Protein AF-A0A7X9FDL5-F1 (afdb_monomer_lite)

Secondary structure (DSSP, 8-state):
-EEEEETT-THHHHHHHHHHHTT--EEEEESSEEEEEE-S---HHHHHHHHHHHTS---------TTS--SS----TT----EE--SB---HHHHHHHHHHHHHTT--EEE-BSS---SSTTS----THHHHHHHHHHHHHHT-EEEEE--SGGGHHHHTTT-SEEEPPGGGTT-HHHHHHHTTSS--

Structure (mmCIF, N/CA/C/O backbone):
data_AF-A0A7X9FDL5-F1
#
_entry.id   AF-A0A7X9FDL5-F1
#
loop_
_atom_site.group_PDB
_atom_site.id
_atom_site.type_symbol
_atom_site.label_atom_id
_atom_site.label_alt_id
_atom_site.label_comp_id
_atom_site.label_asym_id
_atom_site.label_entity_id
_atom_site.label_seq_id
_atom_site.pdbx_PDB_ins_code
_atom_site.Cartn_x
_atom_site.Cartn_y
_atom_site.Cartn_z
_atom_site.occupancy
_atom_site.B_iso_or_equiv
_atom_site.auth_seq_id
_atom_site.auth_comp_id
_atom_site.auth_asym_id
_atom_site.auth_atom_id
_atom_site.pdbx_PDB_model_num
ATOM 1 N N . MET A 1 1 ? 8.437 -7.254 -22.932 1.00 74.12 1 MET A N 1
ATOM 2 C CA . MET A 1 1 ? 9.502 -6.383 -22.362 1.00 74.12 1 MET A CA 1
ATOM 3 C C . MET A 1 1 ? 9.405 -5.003 -23.009 1.00 74.12 1 MET A C 1
ATOM 5 O O . MET A 1 1 ? 8.893 -4.949 -24.116 1.00 74.12 1 MET A O 1
ATOM 9 N N . ILE A 1 2 ? 9.801 -3.904 -22.354 1.00 81.19 2 ILE A N 1
ATOM 10 C CA . ILE A 1 2 ? 9.663 -2.543 -22.916 1.00 81.19 2 ILE A CA 1
ATOM 11 C C . ILE A 1 2 ? 11.015 -1.830 -22.892 1.00 81.19 2 ILE A C 1
ATOM 13 O O . ILE A 1 2 ? 11.675 -1.835 -21.855 1.00 81.19 2 ILE A O 1
ATOM 17 N N . TYR A 1 3 ? 11.379 -1.203 -24.012 1.00 83.31 3 TYR A N 1
ATOM 18 C CA . TYR A 1 3 ? 12.546 -0.328 -24.151 1.00 83.31 3 TYR A CA 1
ATOM 19 C C . TYR A 1 3 ? 12.120 1.053 -24.640 1.00 83.31 3 TYR A C 1
ATOM 21 O O . TYR A 1 3 ? 11.191 1.176 -25.436 1.00 83.31 3 TYR A O 1
ATOM 29 N N . GLY A 1 4 ? 12.797 2.094 -24.161 1.00 81.81 4 GLY A N 1
ATOM 30 C CA . GLY A 1 4 ? 12.545 3.478 -24.551 1.00 81.81 4 GLY A CA 1
ATOM 31 C C . GLY A 1 4 ? 13.778 4.117 -25.180 1.00 81.81 4 GLY A C 1
ATOM 32 O O . GLY A 1 4 ? 14.863 4.064 -24.609 1.00 81.81 4 GLY A O 1
ATOM 33 N N . PHE A 1 5 ? 13.590 4.776 -26.318 1.00 79.88 5 PHE A N 1
ATOM 34 C CA . PHE A 1 5 ? 14.618 5.479 -27.076 1.00 79.88 5 PHE A CA 1
ATOM 35 C C . PHE A 1 5 ? 14.217 6.940 -27.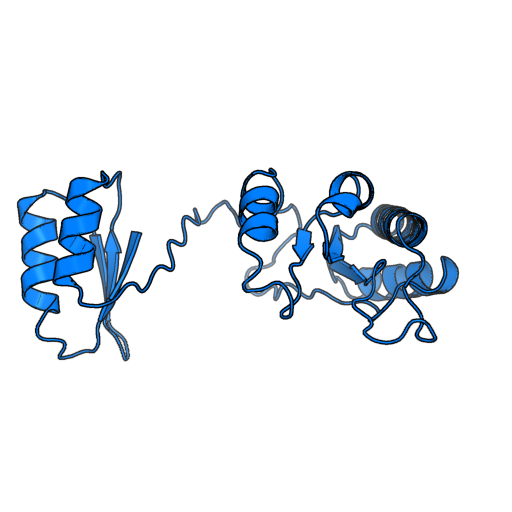286 1.00 79.88 5 PHE A C 1
ATOM 37 O O . PHE A 1 5 ? 13.042 7.281 -27.413 1.00 79.88 5 PHE A O 1
ATOM 44 N N . GLU A 1 6 ? 15.198 7.831 -27.334 1.00 81.31 6 GLU A N 1
ATOM 45 C CA . GLU A 1 6 ? 14.993 9.175 -27.888 1.00 81.31 6 GLU A CA 1
ATOM 46 C C . GLU A 1 6 ? 14.806 9.081 -29.411 1.00 81.31 6 GLU A C 1
ATOM 48 O O . GLU A 1 6 ? 15.310 8.139 -30.023 1.00 81.31 6 GLU A O 1
ATOM 53 N N . LYS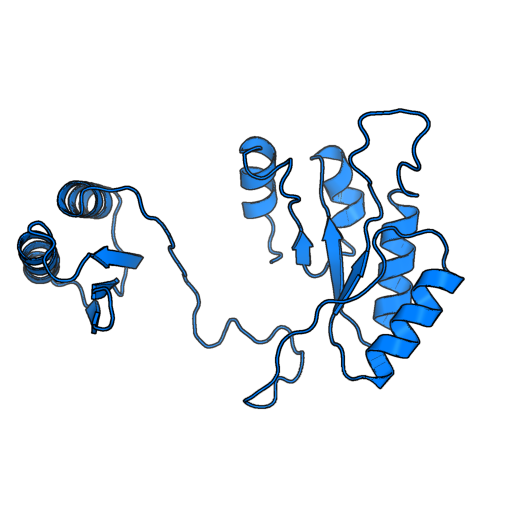 A 1 7 ? 14.091 10.035 -30.032 1.00 75.81 7 LYS A N 1
ATOM 54 C CA . LYS A 1 7 ? 13.745 9.991 -31.473 1.00 75.81 7 LYS A CA 1
ATOM 55 C C . LYS A 1 7 ? 14.944 9.741 -32.395 1.00 75.81 7 LYS A C 1
ATOM 57 O O . LYS A 1 7 ? 14.787 9.061 -33.402 1.00 75.81 7 LYS A O 1
ATOM 62 N N . ASN A 1 8 ? 16.117 10.249 -32.018 1.00 79.62 8 ASN A N 1
ATOM 63 C CA . ASN A 1 8 ? 17.348 10.169 -32.803 1.00 79.62 8 ASN A CA 1
ATOM 64 C C . ASN A 1 8 ? 18.426 9.318 -32.117 1.00 79.62 8 ASN A C 1
ATOM 66 O O . ASN A 1 8 ? 19.614 9.520 -32.356 1.00 79.62 8 ASN A O 1
ATOM 70 N N . ASN A 1 9 ? 18.042 8.403 -31.219 1.00 80.38 9 ASN A N 1
ATOM 71 C CA . ASN A 1 9 ? 19.018 7.566 -30.533 1.00 80.38 9 ASN A CA 1
ATOM 72 C C . ASN A 1 9 ? 19.731 6.650 -31.556 1.00 80.38 9 ASN A C 1
ATOM 74 O O . ASN A 1 9 ? 19.061 5.828 -32.189 1.00 80.38 9 ASN A O 1
ATOM 78 N N . PRO A 1 10 ? 21.068 6.739 -31.704 1.00 81.94 10 PRO A N 1
ATOM 79 C CA . PRO A 1 10 ? 21.810 5.971 -32.706 1.00 81.94 10 PRO A CA 1
ATOM 80 C C . PRO A 1 10 ? 21.742 4.454 -32.474 1.00 81.94 10 PRO A C 1
ATOM 82 O O . PRO A 1 10 ? 21.890 3.677 -33.414 1.00 81.94 10 PRO A O 1
ATOM 85 N N . ALA A 1 11 ? 21.458 4.017 -31.246 1.00 83.81 11 ALA A N 1
ATOM 86 C CA . ALA A 1 11 ? 21.311 2.609 -30.906 1.00 83.81 11 ALA A CA 1
ATOM 87 C C . ALA A 1 11 ? 19.982 1.988 -31.368 1.00 83.81 11 ALA A C 1
ATOM 89 O O . ALA A 1 11 ? 19.870 0.764 -31.443 1.00 83.81 11 ALA A O 1
ATOM 90 N N . TYR A 1 12 ? 18.972 2.805 -31.687 1.00 85.94 12 TYR A N 1
ATOM 91 C CA . TYR A 1 12 ? 17.637 2.317 -32.039 1.00 85.94 12 TYR A CA 1
ATOM 92 C C . TYR A 1 12 ? 17.655 1.406 -33.280 1.00 85.94 12 TYR A C 1
ATOM 94 O O . TYR A 1 12 ? 17.020 0.353 -33.283 1.00 85.94 12 TYR A O 1
ATOM 102 N N . GLY A 1 13 ? 18.427 1.765 -34.313 1.00 87.19 13 GLY A N 1
ATOM 103 C CA . GLY A 1 13 ? 18.538 0.954 -35.530 1.00 87.19 13 GLY A CA 1
ATOM 104 C C . GLY A 1 13 ? 19.107 -0.440 -35.251 1.00 87.19 13 GLY A C 1
ATOM 105 O O . GLY A 1 13 ? 18.499 -1.442 -35.621 1.00 87.19 13 GLY A O 1
ATOM 106 N N . ALA A 1 14 ? 20.223 -0.505 -34.517 1.00 88.12 14 ALA A N 1
ATOM 107 C CA . ALA A 1 14 ? 20.851 -1.767 -34.118 1.00 88.12 14 ALA A CA 1
ATOM 108 C C . ALA A 1 14 ? 19.927 -2.626 -33.234 1.00 88.12 14 ALA A C 1
ATOM 110 O O . ALA A 1 14 ? 19.910 -3.856 -33.341 1.00 88.12 14 ALA A O 1
ATOM 111 N N . PHE A 1 15 ? 19.125 -1.978 -32.387 1.00 89.25 15 PHE A N 1
ATOM 112 C CA . PHE A 1 15 ? 18.161 -2.649 -31.525 1.00 89.25 15 PHE A CA 1
ATOM 113 C C . PHE A 1 15 ? 17.063 -3.355 -32.327 1.00 89.25 15 PHE A C 1
ATOM 115 O O . PHE A 1 15 ? 16.815 -4.540 -32.117 1.00 89.25 15 PHE A O 1
ATOM 122 N N . ILE A 1 16 ? 16.448 -2.663 -33.289 1.00 90.88 16 ILE A N 1
ATOM 123 C CA . ILE A 1 16 ? 15.410 -3.252 -34.146 1.00 90.88 16 ILE A CA 1
ATOM 124 C C . ILE A 1 16 ? 15.974 -4.369 -35.028 1.00 90.88 16 ILE A C 1
ATOM 126 O O . ILE A 1 16 ? 15.316 -5.399 -35.182 1.00 90.88 16 ILE A O 1
ATOM 130 N N . SER A 1 17 ? 17.188 -4.212 -35.566 1.00 90.31 17 SER A N 1
ATOM 131 C CA . SER A 1 17 ? 17.849 -5.285 -36.323 1.00 90.31 17 SER A CA 1
ATOM 132 C C . SER A 1 17 ? 18.006 -6.550 -35.479 1.00 90.31 17 SER A C 1
ATOM 134 O O . SER A 1 17 ? 17.634 -7.629 -35.928 1.00 90.31 17 SER A O 1
ATOM 136 N N . THR A 1 18 ? 18.424 -6.403 -34.218 1.00 89.25 18 THR A N 1
ATOM 137 C CA . THR A 1 18 ? 18.556 -7.533 -33.285 1.00 89.25 18 THR A CA 1
ATOM 138 C C . THR A 1 18 ? 17.220 -8.246 -33.046 1.00 89.25 18 THR A C 1
ATOM 140 O O . THR A 1 18 ? 17.178 -9.474 -33.008 1.00 89.25 18 THR A O 1
ATOM 143 N N . LEU A 1 19 ? 16.114 -7.506 -32.896 1.00 89.81 19 LEU A N 1
ATOM 144 C CA . LEU A 1 19 ? 14.787 -8.113 -32.719 1.00 89.81 19 LEU A CA 1
ATOM 145 C C . LEU A 1 19 ? 14.354 -8.916 -33.950 1.00 89.81 19 LEU A C 1
ATOM 147 O O . LEU A 1 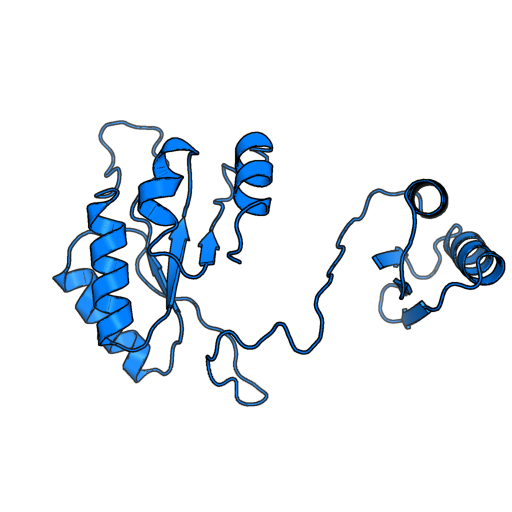19 ? 13.861 -10.034 -33.805 1.00 89.81 19 LEU A O 1
ATOM 151 N N . LYS A 1 20 ? 14.585 -8.369 -35.149 1.00 89.81 20 LYS A N 1
ATOM 152 C CA . LYS A 1 20 ? 14.255 -9.026 -36.421 1.00 89.81 20 LYS A CA 1
ATOM 153 C C . LYS A 1 20 ? 15.082 -10.288 -36.651 1.00 89.81 20 LYS A C 1
ATOM 155 O O . LYS A 1 20 ? 14.515 -11.320 -36.990 1.00 89.81 20 LYS A O 1
ATOM 160 N N . GLU A 1 21 ? 16.392 -10.229 -36.417 1.00 89.50 21 GLU A N 1
ATOM 161 C CA . GLU A 1 21 ? 17.301 -11.383 -36.534 1.00 89.50 21 GLU A CA 1
ATOM 162 C C . GLU A 1 21 ? 16.898 -12.543 -35.617 1.00 89.50 21 GLU A C 1
ATOM 164 O O . GLU A 1 21 ? 17.109 -13.709 -35.940 1.00 89.50 21 GLU A O 1
ATOM 169 N N . ARG A 1 22 ? 16.303 -12.223 -34.466 1.00 85.44 22 ARG A N 1
ATOM 170 C CA . ARG A 1 22 ? 15.872 -13.199 -33.460 1.00 85.44 22 ARG A CA 1
ATOM 171 C C . ARG A 1 22 ? 14.415 -13.634 -33.618 1.00 85.44 22 ARG A C 1
ATOM 173 O O . ARG A 1 22 ? 13.952 -14.431 -32.809 1.00 85.44 22 ARG A O 1
ATOM 180 N N . GLY A 1 23 ? 13.703 -13.123 -34.626 1.00 87.88 23 GLY A N 1
ATOM 181 C CA . GLY A 1 23 ? 12.302 -13.461 -34.881 1.00 87.88 23 GLY A CA 1
ATOM 182 C C . GLY A 1 23 ? 11.358 -13.053 -33.748 1.00 87.88 23 GLY A C 1
ATOM 183 O O . GLY A 1 23 ? 10.378 -13.745 -33.494 1.00 87.88 23 GLY A O 1
ATOM 184 N N . LEU A 1 24 ? 11.673 -11.973 -33.027 1.00 87.62 24 LEU A N 1
ATOM 185 C CA . LEU A 1 24 ? 10.832 -11.489 -31.937 1.00 87.62 24 LEU A CA 1
ATOM 186 C C . LEU A 1 24 ? 9.734 -10.568 -32.463 1.00 87.62 24 LEU A C 1
ATOM 188 O O . LEU A 1 24 ? 10.020 -9.583 -33.143 1.00 87.62 24 LEU A O 1
ATOM 192 N N . ASP A 1 25 ? 8.497 -10.832 -32.050 1.00 88.75 25 ASP A N 1
ATOM 193 C CA . ASP A 1 25 ? 7.383 -9.920 -32.278 1.00 88.75 25 ASP A CA 1
ATOM 194 C C . ASP A 1 25 ? 7.536 -8.662 -31.422 1.00 88.75 25 ASP A C 1
ATOM 196 O O . ASP A 1 25 ? 7.843 -8.720 -30.223 1.00 88.75 25 ASP A O 1
ATOM 200 N N . TYR A 1 26 ? 7.286 -7.501 -32.023 1.00 90.94 26 TYR A N 1
ATOM 201 C CA . TYR A 1 26 ? 7.345 -6.232 -31.315 1.00 90.94 26 TYR A CA 1
ATOM 202 C C . TYR A 1 26 ? 6.352 -5.200 -31.860 1.00 90.94 26 TYR A C 1
ATOM 204 O O . TYR A 1 26 ? 5.952 -5.233 -33.019 1.00 90.94 26 TYR A O 1
ATOM 212 N N . GLU A 1 27 ? 5.975 -4.253 -31.005 1.00 91.19 27 GLU A N 1
ATOM 213 C CA . GLU A 1 27 ? 5.159 -3.082 -31.324 1.00 91.19 27 GLU A CA 1
ATOM 214 C C . GLU A 1 27 ? 5.963 -1.808 -31.047 1.00 91.19 27 GLU A C 1
ATOM 216 O O . GLU A 1 27 ? 6.647 -1.690 -30.024 1.00 91.19 27 GLU A O 1
ATOM 221 N N . GLU A 1 28 ? 5.866 -0.837 -31.954 1.00 90.31 28 GLU A N 1
ATOM 222 C CA . GLU A 1 28 ? 6.490 0.475 -31.811 1.00 90.31 28 GLU A CA 1
ATOM 223 C C . GLU A 1 28 ? 5.450 1.558 -31.540 1.00 90.31 28 GLU A C 1
ATOM 225 O O . GLU A 1 28 ? 4.509 1.746 -32.308 1.00 90.31 28 GLU A O 1
ATOM 230 N N . ILE A 1 29 ? 5.679 2.354 -30.498 1.00 86.94 29 ILE A N 1
ATOM 231 C CA . ILE A 1 29 ? 4.880 3.541 -30.197 1.00 86.94 29 ILE A CA 1
ATOM 232 C C . ILE A 1 29 ? 5.785 4.763 -30.321 1.00 86.94 29 ILE A C 1
ATOM 234 O O . ILE A 1 29 ? 6.726 4.944 -29.545 1.00 86.94 29 ILE A O 1
ATOM 238 N N . ARG A 1 30 ? 5.496 5.619 -31.305 1.00 86.12 30 ARG A N 1
ATOM 239 C CA . ARG A 1 30 ? 6.281 6.823 -31.611 1.00 86.12 30 ARG A CA 1
ATOM 240 C C . ARG A 1 30 ? 5.507 8.072 -31.196 1.00 86.12 30 ARG A C 1
ATOM 242 O O . ARG A 1 30 ? 4.529 8.442 -31.836 1.00 86.12 30 ARG A O 1
ATOM 249 N N . ARG A 1 31 ? 5.947 8.717 -30.112 1.00 80.75 31 ARG A N 1
ATOM 250 C CA . ARG A 1 31 ? 5.478 10.048 -29.673 1.00 80.75 31 ARG A CA 1
ATOM 251 C C . ARG A 1 31 ? 6.682 10.973 -29.534 1.00 80.75 31 ARG A C 1
ATOM 253 O O . ARG A 1 31 ? 7.432 11.102 -30.492 1.00 80.75 31 ARG A O 1
ATOM 260 N N . ASP A 1 32 ? 6.926 11.560 -28.364 1.00 77.25 32 ASP A N 1
ATOM 261 C CA . ASP A 1 32 ? 8.141 12.344 -28.071 1.00 77.25 32 ASP A CA 1
ATOM 262 C C . ASP A 1 32 ? 9.385 11.461 -27.899 1.00 77.25 32 ASP A C 1
ATOM 264 O O . ASP A 1 32 ? 10.519 11.911 -28.049 1.00 77.25 32 ASP A O 1
ATOM 268 N N . ARG A 1 33 ? 9.155 10.172 -27.644 1.00 80.31 33 ARG A N 1
ATOM 269 C CA . ARG A 1 33 ? 10.139 9.091 -27.585 1.00 80.31 33 ARG A CA 1
ATOM 270 C C . ARG A 1 33 ? 9.642 7.921 -28.429 1.00 80.31 33 ARG A C 1
ATOM 272 O O . ARG A 1 33 ? 8.457 7.858 -28.771 1.00 80.31 33 ARG A O 1
ATOM 279 N N . VAL A 1 34 ? 10.540 6.998 -28.745 1.00 84.00 34 VAL A N 1
ATOM 280 C CA . VAL A 1 34 ? 10.192 5.717 -29.360 1.00 84.00 34 VAL A CA 1
ATOM 281 C C . VAL A 1 34 ? 10.153 4.667 -28.262 1.00 84.00 34 VAL A C 1
ATOM 283 O O . VAL A 1 34 ? 11.145 4.451 -27.573 1.00 84.00 34 VAL A O 1
ATOM 286 N N . VAL A 1 35 ? 9.005 4.029 -28.075 1.00 84.44 35 VAL A N 1
ATOM 287 C CA . VAL A 1 35 ? 8.837 2.919 -27.137 1.00 84.44 35 VAL A CA 1
ATOM 288 C C . VAL A 1 35 ? 8.693 1.639 -27.946 1.00 84.44 35 VAL A C 1
ATOM 290 O O . VAL A 1 35 ? 7.847 1.571 -28.832 1.00 84.44 35 VAL A O 1
ATOM 293 N N . VAL A 1 36 ? 9.516 0.638 -27.643 1.00 87.69 36 VAL A N 1
ATOM 294 C CA . VAL A 1 36 ? 9.480 -0.679 -28.283 1.00 87.69 36 VAL A CA 1
ATOM 295 C C . VAL A 1 36 ? 8.996 -1.702 -27.267 1.00 87.69 36 VAL A C 1
ATOM 297 O O . VAL A 1 36 ? 9.651 -1.939 -26.247 1.00 87.69 36 VAL A O 1
ATOM 300 N N . ARG A 1 37 ? 7.839 -2.304 -27.535 1.00 86.69 37 ARG A N 1
ATOM 301 C CA . ARG A 1 37 ? 7.251 -3.379 -26.738 1.00 86.69 37 ARG A CA 1
ATOM 302 C C . ARG A 1 37 ? 7.531 -4.708 -27.423 1.00 86.69 37 ARG A C 1
ATOM 304 O O . ARG A 1 37 ? 7.036 -4.946 -28.507 1.00 86.69 37 ARG A O 1
ATOM 311 N N . ILE A 1 38 ? 8.298 -5.572 -26.775 1.00 87.69 38 ILE A N 1
ATOM 312 C CA . ILE A 1 38 ? 8.636 -6.915 -27.259 1.00 87.69 38 ILE A CA 1
ATOM 313 C C . ILE A 1 38 ? 7.656 -7.923 -26.657 1.00 87.69 38 ILE A C 1
ATOM 315 O O . ILE A 1 38 ? 7.467 -7.929 -25.428 1.00 87.69 38 ILE A O 1
ATOM 319 N N . PHE A 1 39 ? 7.076 -8.775 -27.497 1.00 81.25 39 PHE A N 1
ATOM 320 C CA . PHE A 1 39 ? 6.188 -9.871 -27.119 1.00 81.25 39 PHE A CA 1
ATOM 321 C C . PHE A 1 39 ? 6.947 -11.206 -27.061 1.00 81.25 39 PHE A C 1
ATOM 323 O O . PHE A 1 39 ? 8.022 -11.356 -27.635 1.00 81.25 39 PHE A O 1
ATOM 330 N N . GLY A 1 40 ? 6.398 -12.171 -26.320 1.00 76.94 40 GLY A N 1
ATOM 331 C CA . GLY A 1 40 ? 7.001 -13.495 -26.158 1.00 76.94 40 GLY A CA 1
ATOM 332 C C . GLY A 1 40 ? 8.059 -13.598 -25.052 1.00 76.94 40 GLY A C 1
ATOM 333 O O . GLY A 1 40 ? 8.255 -12.690 -24.233 1.00 76.94 40 GLY A O 1
ATOM 334 N N . THR A 1 41 ? 8.700 -14.766 -24.999 1.00 74.56 41 THR A N 1
ATOM 335 C CA . THR A 1 41 ? 9.728 -15.105 -24.009 1.00 74.56 41 THR A CA 1
ATOM 336 C C . THR A 1 41 ? 11.091 -14.657 -24.515 1.00 74.56 41 THR A C 1
ATOM 338 O O . THR A 1 41 ? 11.505 -15.029 -25.606 1.00 74.56 41 THR A O 1
ATOM 341 N N . VAL A 1 42 ? 11.803 -13.879 -23.701 1.00 77.69 42 VAL A N 1
ATOM 342 C CA . VAL A 1 42 ? 13.185 -13.472 -23.968 1.00 77.69 42 VAL A CA 1
ATOM 343 C C . VAL A 1 42 ? 14.063 -14.112 -22.903 1.00 77.69 42 VAL A C 1
ATOM 345 O O . VAL A 1 42 ? 13.864 -13.844 -21.714 1.00 77.69 42 VAL A O 1
ATOM 348 N N . ASP A 1 43 ? 14.988 -14.973 -23.321 1.00 79.56 43 ASP A N 1
ATOM 349 C CA . ASP A 1 43 ? 15.941 -15.612 -22.416 1.00 79.56 43 ASP A CA 1
ATOM 350 C C . ASP A 1 43 ? 16.980 -14.617 -21.867 1.00 79.56 43 ASP A C 1
ATOM 352 O O . ASP A 1 43 ? 17.065 -13.456 -22.278 1.00 79.56 43 ASP A O 1
ATOM 356 N N . SER A 1 44 ? 17.762 -15.072 -20.890 1.00 75.56 44 SER A N 1
ATOM 357 C CA . SER A 1 44 ? 18.761 -14.264 -20.189 1.00 75.56 44 SER A CA 1
ATOM 358 C C . SER A 1 44 ? 19.835 -13.695 -21.121 1.00 75.56 44 SER A C 1
ATOM 360 O O . SER A 1 44 ? 20.234 -12.545 -20.953 1.00 75.56 44 SER A O 1
ATOM 362 N N . ALA A 1 45 ? 20.279 -14.475 -22.110 1.00 79.44 45 ALA A N 1
ATOM 363 C CA . ALA A 1 45 ? 21.375 -14.108 -23.004 1.00 79.44 45 ALA A CA 1
ATOM 364 C C . ALA A 1 45 ? 20.923 -13.071 -24.039 1.00 79.44 45 ALA A C 1
ATOM 366 O O . ALA A 1 45 ? 21.589 -12.059 -24.265 1.00 79.44 45 ALA A O 1
ATOM 367 N N . LEU A 1 46 ? 19.745 -13.277 -24.628 1.00 80.88 46 LEU A N 1
ATOM 368 C CA . LEU A 1 46 ? 19.128 -12.322 -25.537 1.00 80.88 46 LEU A CA 1
ATOM 369 C C . LEU A 1 46 ? 18.774 -11.026 -24.810 1.00 80.88 46 LEU A C 1
ATOM 371 O O . LEU A 1 46 ? 18.957 -9.935 -25.347 1.00 80.88 46 LEU A O 1
ATOM 375 N N . ARG A 1 47 ? 18.319 -11.128 -23.562 1.00 78.88 47 ARG A N 1
ATOM 376 C CA . ARG A 1 47 ? 18.069 -9.961 -22.722 1.00 78.88 47 ARG A CA 1
ATOM 377 C C . ARG A 1 47 ? 19.331 -9.130 -22.504 1.00 78.88 47 ARG A C 1
ATOM 379 O O . ARG A 1 47 ? 19.287 -7.920 -22.691 1.00 78.88 47 ARG A O 1
ATOM 386 N N . GLU A 1 48 ? 20.439 -9.766 -22.141 1.00 81.06 48 GLU A N 1
ATOM 387 C CA . GLU A 1 48 ? 21.719 -9.086 -21.926 1.00 81.06 48 GLU A CA 1
ATOM 388 C C . GLU A 1 48 ? 22.225 -8.410 -23.209 1.00 81.06 48 GLU A C 1
ATOM 390 O O . GLU A 1 48 ? 22.673 -7.260 -23.187 1.00 81.06 48 GLU A O 1
ATOM 395 N N . GLN A 1 49 ? 22.062 -9.079 -24.355 1.00 82.94 49 GLN A N 1
ATOM 396 C CA . GLN A 1 49 ? 22.363 -8.507 -25.665 1.00 82.94 49 GLN A CA 1
ATOM 397 C C . GLN A 1 49 ? 21.526 -7.245 -25.945 1.00 82.94 49 GLN A C 1
ATOM 399 O O . GLN A 1 49 ? 22.083 -6.224 -26.351 1.00 82.94 49 GLN A O 1
ATOM 404 N N . LEU A 1 50 ? 20.210 -7.290 -25.718 1.00 82.81 50 LEU A N 1
ATOM 405 C CA . LEU A 1 50 ? 19.300 -6.159 -25.938 1.00 82.81 50 LEU A CA 1
ATOM 406 C C . LEU A 1 50 ? 19.584 -4.987 -24.988 1.00 82.81 50 LEU A C 1
ATOM 408 O O . LEU A 1 50 ? 19.586 -3.829 -25.415 1.00 82.81 50 LEU A O 1
ATOM 412 N N . ASP A 1 51 ? 19.887 -5.280 -23.723 1.00 79.25 51 ASP A N 1
ATOM 413 C CA . ASP A 1 51 ? 20.268 -4.277 -22.726 1.00 79.25 51 ASP A CA 1
ATOM 414 C C . ASP A 1 51 ? 21.564 -3.565 -23.144 1.00 79.25 51 ASP A C 1
ATOM 416 O O . ASP A 1 51 ? 21.608 -2.332 -23.157 1.00 79.25 51 ASP A O 1
ATOM 420 N N . ARG A 1 52 ? 22.576 -4.317 -23.599 1.00 81.12 52 ARG A N 1
ATOM 421 C CA . ARG A 1 52 ? 23.833 -3.760 -24.122 1.00 81.12 52 ARG A CA 1
ATOM 422 C C . ARG A 1 52 ? 23.612 -2.855 -25.331 1.00 81.12 52 ARG A C 1
ATOM 424 O O . ARG A 1 52 ? 24.199 -1.778 -25.394 1.00 81.12 52 ARG A O 1
ATOM 431 N N . VAL A 1 53 ? 22.771 -3.275 -26.278 1.00 78.69 53 VAL A N 1
ATOM 432 C CA . VAL A 1 53 ? 22.480 -2.481 -27.481 1.00 78.69 53 VAL A CA 1
ATOM 433 C C . VAL A 1 53 ? 21.739 -1.196 -27.110 1.00 78.69 53 VAL A C 1
ATOM 435 O O . VAL A 1 53 ? 22.074 -0.142 -27.626 1.00 78.69 53 VAL A O 1
ATOM 438 N N . SER A 1 54 ? 20.785 -1.244 -26.177 1.00 72.06 54 SER A N 1
ATOM 439 C CA . SER A 1 54 ? 19.966 -0.085 -25.785 1.00 72.06 54 SER A CA 1
ATOM 440 C C . SER A 1 54 ? 20.690 1.002 -24.968 1.00 72.06 54 SER A C 1
ATOM 442 O O . SER A 1 54 ? 20.163 2.105 -24.812 1.00 72.06 54 SER A O 1
ATOM 444 N N . GLY A 1 55 ? 21.893 0.730 -24.451 1.00 65.38 55 GLY A N 1
ATOM 445 C CA . GLY A 1 55 ? 22.752 1.718 -23.785 1.00 65.38 55 GLY A CA 1
ATOM 446 C C . GLY A 1 55 ? 22.291 2.203 -22.401 1.00 65.38 55 GLY A C 1
ATOM 447 O O . GLY A 1 55 ? 22.942 3.080 -21.834 1.00 65.38 55 GLY A O 1
ATOM 448 N N . ARG A 1 56 ? 21.206 1.669 -21.818 1.00 54.69 56 ARG A N 1
ATOM 449 C CA . ARG A 1 56 ? 20.816 1.941 -20.419 1.00 54.69 56 ARG A CA 1
ATOM 450 C C . ARG A 1 56 ? 19.898 0.860 -19.843 1.00 54.69 56 ARG A C 1
ATOM 452 O O . ARG A 1 56 ? 18.920 0.464 -20.468 1.00 54.69 56 ARG A O 1
ATOM 459 N N . ALA A 1 57 ? 20.153 0.494 -18.582 1.00 47.16 57 ALA A N 1
ATOM 460 C CA . ALA A 1 57 ? 19.257 -0.281 -17.725 1.00 47.16 57 ALA A CA 1
ATOM 461 C C . ALA A 1 57 ? 17.995 0.536 -17.376 1.00 47.16 57 ALA A C 1
ATOM 463 O O . ALA A 1 57 ? 17.890 1.137 -16.312 1.00 47.16 57 ALA A O 1
ATOM 464 N N . GLY A 1 58 ? 17.038 0.601 -18.299 1.00 41.97 58 GLY A N 1
ATOM 465 C CA . GLY A 1 58 ? 15.737 1.243 -18.106 1.00 41.97 58 GLY A CA 1
ATOM 466 C C . GLY A 1 58 ? 14.615 0.215 -18.038 1.00 41.97 58 GLY A C 1
ATOM 467 O O . GLY A 1 58 ? 13.759 0.188 -18.917 1.00 41.97 58 GLY A O 1
ATOM 468 N N . LYS A 1 59 ? 14.615 -0.666 -17.027 1.00 46.62 59 LYS A N 1
ATOM 469 C CA . LYS A 1 59 ? 13.512 -1.621 -16.831 1.00 46.62 59 LYS A CA 1
ATOM 470 C C . LYS A 1 59 ? 12.267 -0.894 -16.309 1.00 46.62 59 LYS A C 1
ATOM 472 O O . LYS A 1 59 ? 12.175 -0.596 -15.127 1.00 46.62 59 LYS A O 1
ATOM 477 N N . LEU A 1 60 ? 11.248 -0.776 -17.153 1.00 40.41 60 LEU A N 1
ATOM 478 C CA . LEU A 1 60 ? 9.858 -0.975 -16.732 1.00 40.41 60 LEU A CA 1
ATOM 479 C C . LEU A 1 60 ? 9.339 -2.185 -17.502 1.00 40.41 60 LEU A C 1
ATOM 481 O O . LEU A 1 60 ? 8.774 -2.081 -18.588 1.00 40.41 60 LEU A O 1
ATOM 485 N N . THR A 1 61 ? 9.581 -3.383 -16.966 1.00 40.69 61 THR A N 1
ATOM 486 C CA . THR A 1 61 ? 8.893 -4.569 -17.483 1.00 40.69 61 THR A CA 1
ATOM 487 C C . THR A 1 61 ? 7.476 -4.554 -16.917 1.00 40.69 61 THR A C 1
ATOM 489 O O . THR A 1 61 ? 7.190 -5.243 -15.948 1.00 40.69 61 THR A O 1
ATOM 492 N N . LEU A 1 62 ? 6.586 -3.755 -17.510 1.00 40.59 62 LEU A N 1
ATOM 493 C CA . LEU A 1 62 ? 5.149 -3.908 -17.297 1.00 40.59 62 LEU A CA 1
ATOM 494 C C . LEU A 1 62 ? 4.720 -5.203 -17.999 1.00 40.59 62 LEU A C 1
ATOM 496 O O . LEU A 1 62 ? 4.349 -5.202 -19.173 1.00 40.59 62 LEU A O 1
ATOM 500 N N . LYS A 1 63 ? 4.806 -6.333 -17.290 1.00 40.12 63 LYS A N 1
ATOM 501 C CA . LYS A 1 63 ? 3.968 -7.498 -17.587 1.00 40.12 63 LYS A CA 1
ATOM 502 C C . LYS A 1 63 ? 2.580 -7.179 -17.034 1.00 40.12 63 LYS A C 1
ATOM 504 O O . LYS A 1 63 ? 2.230 -7.644 -15.965 1.00 40.12 63 LYS A O 1
ATOM 509 N N . ARG A 1 64 ? 1.840 -6.308 -17.715 1.00 39.47 64 ARG A N 1
ATOM 510 C CA . ARG A 1 64 ? 0.415 -6.135 -17.445 1.00 39.47 64 ARG A CA 1
ATOM 511 C C . ARG A 1 64 ? -0.325 -6.678 -18.652 1.00 39.47 64 ARG A C 1
ATOM 513 O O . ARG A 1 64 ? -0.186 -6.123 -19.749 1.00 39.47 64 ARG A O 1
ATOM 520 N N . LYS A 1 65 ? -1.027 -7.793 -18.479 1.00 42.44 65 LYS A N 1
ATOM 521 C CA . LYS A 1 65 ? -2.089 -8.171 -19.402 1.00 42.44 65 LYS A CA 1
ATOM 522 C C . LYS A 1 65 ? -3.232 -7.162 -19.220 1.00 42.44 65 LYS A C 1
ATOM 524 O O . LYS A 1 65 ? -3.434 -6.678 -18.106 1.00 42.44 65 LYS A O 1
ATOM 529 N N . PRO A 1 66 ? -3.945 -6.781 -20.288 1.00 40.47 66 PRO A N 1
ATOM 530 C CA . PRO A 1 66 ? -5.090 -5.872 -20.198 1.00 40.47 66 PRO A CA 1
ATOM 531 C C . PRO A 1 66 ? -6.136 -6.329 -19.168 1.00 40.47 66 PRO A C 1
ATOM 533 O O . PRO A 1 66 ? -6.726 -5.490 -18.495 1.00 40.47 66 PRO A O 1
ATOM 536 N N . GLU A 1 67 ? -6.297 -7.643 -18.997 1.00 46.31 67 GLU A N 1
ATOM 537 C CA . GLU A 1 67 ? -7.162 -8.262 -17.988 1.00 46.31 67 GLU A CA 1
ATOM 538 C C . GLU A 1 67 ? -6.687 -8.149 -16.518 1.00 46.31 67 GLU A C 1
ATOM 540 O O . GLU A 1 67 ? -7.505 -8.315 -15.617 1.00 46.31 67 GLU A O 1
ATOM 545 N N . ASP A 1 68 ? -5.429 -7.776 -16.234 1.00 46.94 68 ASP A N 1
ATOM 546 C CA . ASP A 1 68 ? -4.875 -7.673 -14.862 1.00 46.94 68 ASP A CA 1
ATOM 547 C C . ASP A 1 68 ? -5.301 -6.376 -14.125 1.00 46.94 68 ASP A C 1
ATOM 549 O O . ASP A 1 68 ? -4.636 -5.900 -13.203 1.00 46.94 68 ASP A O 1
ATOM 553 N N . ALA A 1 69 ? -6.362 -5.715 -14.585 1.00 47.00 69 ALA A N 1
ATOM 554 C CA . ALA A 1 69 ? -6.899 -4.481 -14.013 1.00 47.00 69 ALA A CA 1
ATOM 555 C C . ALA A 1 69 ? -8.314 -4.681 -13.468 1.00 47.00 69 ALA A C 1
ATOM 557 O O . ALA A 1 69 ? -9.160 -3.806 -13.610 1.00 47.00 69 ALA A O 1
ATOM 558 N N . HIS A 1 70 ? -8.599 -5.832 -12.868 1.00 48.94 70 HIS A N 1
ATOM 559 C CA . HIS A 1 70 ? -9.911 -6.073 -12.286 1.00 48.94 70 HIS A CA 1
ATOM 560 C C . HIS A 1 70 ? -9.800 -6.759 -10.936 1.00 48.94 70 HIS A C 1
ATOM 562 O O . HIS A 1 70 ? -10.159 -7.917 -10.762 1.00 48.94 70 HIS A O 1
ATOM 568 N N . ASP A 1 71 ? -9.439 -5.978 -9.926 1.00 53.84 71 ASP A N 1
ATOM 569 C CA . ASP A 1 71 ? -9.612 -6.319 -8.520 1.00 53.84 71 ASP A CA 1
ATOM 570 C C . ASP A 1 71 ? -11.118 -6.362 -8.126 1.00 53.84 71 ASP A C 1
ATOM 572 O O . ASP A 1 71 ? -11.472 -6.167 -6.968 1.00 53.84 71 ASP A O 1
ATOM 576 N N . GLY A 1 72 ? -12.041 -6.561 -9.073 1.00 50.81 72 GLY A N 1
ATOM 577 C CA . GLY A 1 72 ? -13.491 -6.542 -8.851 1.00 50.81 72 GLY A CA 1
ATOM 578 C C . GLY A 1 72 ? -14.090 -5.153 -8.586 1.00 50.81 72 GLY A C 1
ATOM 579 O O . GLY A 1 72 ? -15.308 -5.025 -8.501 1.00 50.81 72 GLY A O 1
ATOM 580 N N . VAL A 1 73 ? -13.275 -4.095 -8.498 1.00 55.00 73 VAL A N 1
ATOM 581 C CA . VAL A 1 73 ? -13.769 -2.716 -8.387 1.00 55.00 73 VAL A CA 1
ATOM 582 C C . VAL A 1 73 ? -14.251 -2.276 -9.770 1.00 55.00 73 VAL A C 1
ATOM 584 O O . VAL A 1 73 ? -13.446 -2.111 -10.687 1.00 55.00 73 VAL A O 1
ATOM 587 N N . SER A 1 74 ? -15.572 -2.144 -9.934 1.00 46.00 74 SER A N 1
ATOM 588 C CA . SER A 1 74 ? -16.231 -1.781 -11.196 1.00 46.00 74 SER A CA 1
ATOM 589 C C . SER A 1 74 ? -15.717 -0.440 -11.730 1.00 46.00 74 SER A C 1
ATOM 591 O O . SER A 1 74 ? -16.215 0.632 -11.381 1.00 46.00 74 SER A O 1
ATOM 593 N N . ALA A 1 75 ? -14.734 -0.504 -12.621 1.00 46.41 75 ALA A N 1
ATOM 594 C CA . ALA A 1 75 ? -14.259 0.630 -13.382 1.00 46.41 75 ALA A CA 1
ATOM 595 C C . ALA A 1 75 ? -15.200 0.861 -14.572 1.00 46.41 75 ALA A C 1
ATOM 597 O O . ALA A 1 75 ? -15.138 0.153 -15.576 1.00 46.41 75 ALA A O 1
ATOM 598 N N . SER A 1 76 ? -16.061 1.881 -14.496 1.00 44.28 76 SER A N 1
ATOM 599 C CA . SER A 1 76 ? -16.579 2.486 -15.728 1.00 44.28 76 SER A CA 1
ATOM 600 C C . SER A 1 76 ? -15.383 2.970 -16.560 1.00 44.28 76 SER A C 1
ATOM 602 O O . SER A 1 76 ? -14.327 3.269 -16.009 1.00 44.28 76 SER A O 1
ATOM 604 N N . SER A 1 77 ? -15.500 3.061 -17.883 1.00 43.16 77 SER A N 1
ATOM 605 C CA . SER A 1 77 ? -14.387 3.324 -18.824 1.00 43.16 77 SER A CA 1
ATOM 606 C C . SER A 1 77 ? -13.636 4.668 -18.647 1.00 43.16 77 SER A C 1
ATOM 608 O O . SER A 1 77 ? -12.779 5.020 -19.456 1.00 43.16 77 SER A O 1
ATOM 610 N N . ARG A 1 78 ? -13.921 5.419 -17.572 1.00 45.06 78 ARG A N 1
ATOM 611 C CA . ARG A 1 78 ? -13.215 6.621 -17.090 1.00 45.06 78 ARG A CA 1
ATOM 612 C C . ARG A 1 78 ? -12.850 6.576 -15.594 1.00 45.06 78 ARG A C 1
ATOM 614 O O . ARG A 1 78 ? -12.474 7.609 -15.037 1.00 45.06 78 ARG A O 1
ATOM 621 N N . ALA A 1 79 ? -12.996 5.436 -14.921 1.00 50.50 79 ALA A N 1
ATOM 622 C CA . ALA A 1 79 ? -12.824 5.325 -13.479 1.00 50.50 79 ALA A CA 1
ATOM 623 C C . ALA A 1 79 ? -11.363 5.578 -13.092 1.00 50.50 79 ALA A C 1
ATOM 625 O O . ALA A 1 79 ? -10.466 4.774 -13.337 1.00 50.50 79 ALA A O 1
ATOM 626 N N . ARG A 1 80 ? -11.125 6.740 -12.486 1.00 60.22 80 ARG A N 1
ATOM 627 C CA . ARG A 1 80 ? -9.881 7.022 -11.777 1.00 60.22 80 ARG A CA 1
ATOM 628 C C . ARG A 1 80 ? -9.936 6.214 -10.485 1.00 60.22 80 ARG A C 1
ATOM 630 O O . ARG A 1 80 ? -10.827 6.445 -9.673 1.00 60.22 80 ARG A O 1
ATOM 637 N N . TYR A 1 81 ? -9.007 5.284 -10.294 1.00 76.81 81 TYR A N 1
ATOM 638 C CA . TYR A 1 81 ? -8.845 4.606 -9.011 1.00 76.81 81 TYR A CA 1
ATOM 639 C C . TYR A 1 81 ? -8.416 5.643 -7.967 1.00 76.81 81 TYR A C 1
ATOM 641 O O . TYR A 1 81 ? -7.300 6.160 -8.022 1.00 76.81 81 TYR A O 1
ATOM 649 N N . LEU A 1 82 ? -9.325 5.999 -7.057 1.00 88.69 82 LEU A N 1
ATOM 650 C CA . LEU A 1 82 ? -9.013 6.846 -5.911 1.00 88.69 82 LEU A CA 1
ATOM 651 C C . LEU A 1 82 ? -8.694 5.951 -4.712 1.00 88.69 82 LEU A C 1
ATOM 653 O O . LEU A 1 82 ? -9.483 5.077 -4.358 1.00 88.69 82 LEU A O 1
ATOM 657 N N . ILE A 1 83 ? -7.541 6.197 -4.096 1.00 95.25 83 ILE A N 1
ATOM 658 C CA . ILE A 1 83 ? -7.118 5.581 -2.838 1.00 95.25 83 ILE A CA 1
ATOM 659 C C . ILE A 1 83 ? -7.065 6.701 -1.805 1.00 95.25 83 ILE A C 1
ATOM 661 O O . ILE A 1 83 ? -6.283 7.641 -1.952 1.00 95.25 83 ILE A O 1
ATOM 665 N N . ALA A 1 84 ? -7.911 6.633 -0.779 1.00 96.50 84 ALA A N 1
ATOM 666 C CA . ALA A 1 84 ? -8.061 7.710 0.194 1.00 96.50 84 ALA A CA 1
ATOM 667 C C . ALA A 1 84 ? -8.202 7.170 1.618 1.00 96.50 84 ALA A C 1
ATOM 669 O O . ALA A 1 84 ? -8.548 6.016 1.835 1.00 96.50 84 ALA A O 1
ATOM 670 N N . GLY A 1 85 ? -7.888 8.008 2.600 1.00 97.88 85 GLY A N 1
ATOM 671 C CA . GLY A 1 85 ? -7.928 7.654 4.016 1.00 97.88 85 GLY A CA 1
ATOM 672 C C . GLY A 1 85 ? -6.853 8.397 4.807 1.00 97.88 85 GLY A C 1
ATOM 673 O O . GLY A 1 85 ? -6.065 9.152 4.223 1.00 97.88 85 GLY A O 1
ATOM 674 N N . PRO A 1 86 ? -6.825 8.247 6.138 1.00 98.00 86 PRO A N 1
ATOM 675 C CA . PRO A 1 86 ? -5.989 9.080 6.983 1.00 98.00 86 PRO A CA 1
ATOM 676 C C . PRO A 1 86 ? -4.505 8.742 6.831 1.00 98.00 86 PRO A C 1
ATOM 678 O O . PRO A 1 86 ? -4.098 7.671 6.363 1.00 98.00 86 PRO A O 1
ATOM 681 N N . CYS A 1 87 ? -3.659 9.672 7.275 1.00 96.31 87 CYS A N 1
ATOM 682 C CA . CYS A 1 87 ? -2.222 9.435 7.342 1.00 96.31 87 CYS A CA 1
ATOM 683 C C . CYS A 1 87 ? -1.910 8.268 8.291 1.00 96.31 87 CYS A C 1
ATOM 685 O O . CYS A 1 87 ? -1.106 7.397 7.951 1.00 96.31 87 CYS A O 1
ATOM 687 N N . SER A 1 88 ? -2.548 8.234 9.457 1.00 96.56 88 SER A N 1
ATOM 688 C CA . SER A 1 88 ? -2.348 7.211 10.482 1.00 96.56 88 SER A CA 1
ATOM 689 C C . SER A 1 88 ? -3.686 6.643 10.929 1.00 96.56 88 SER A C 1
ATOM 691 O O . SER A 1 88 ? -4.689 7.351 10.891 1.00 96.56 88 SER A O 1
ATOM 693 N N . VAL A 1 89 ? -3.683 5.383 11.348 1.00 97.50 89 VAL A N 1
ATOM 694 C CA . VAL A 1 89 ? -4.824 4.783 12.040 1.00 97.50 89 VAL A CA 1
ATOM 695 C C . VAL A 1 89 ? -4.725 5.131 13.520 1.00 97.50 89 VAL A C 1
ATOM 697 O O . VAL A 1 89 ? -3.706 4.832 14.141 1.00 97.50 89 VAL A O 1
ATOM 700 N N . GLU A 1 90 ? -5.757 5.773 14.061 1.00 96.62 90 GLU A N 1
ATOM 701 C CA . GLU A 1 90 ? -5.761 6.269 15.445 1.00 96.62 90 GLU A CA 1
ATOM 702 C C . GLU A 1 90 ? -6.872 5.640 16.295 1.00 96.62 90 GLU A C 1
ATOM 704 O O . GLU A 1 90 ? -6.644 5.380 17.472 1.00 96.62 90 GLU A O 1
ATOM 709 N N . SER A 1 91 ? -8.046 5.345 15.720 1.00 97.69 91 SER A N 1
ATOM 710 C CA . SER A 1 91 ? -9.131 4.640 16.421 1.00 97.69 91 SER A CA 1
ATOM 711 C C . SER A 1 91 ? -10.090 3.930 15.460 1.00 97.69 91 SER A C 1
ATOM 713 O O . SER A 1 91 ? -10.097 4.209 14.256 1.00 97.69 91 SER A O 1
ATOM 715 N N . GLU A 1 92 ? -10.931 3.033 15.982 1.00 98.06 92 GLU A N 1
ATOM 716 C CA . GLU A 1 92 ? -11.969 2.373 15.183 1.00 98.06 92 GLU A CA 1
ATOM 717 C C . GLU A 1 92 ? -13.009 3.371 14.664 1.00 98.06 92 GLU A C 1
ATOM 719 O O . GLU A 1 92 ? -13.342 3.361 13.480 1.00 98.06 92 GLU A O 1
ATOM 724 N N . GLU A 1 93 ? -13.459 4.302 15.503 1.00 98.31 93 GLU A N 1
ATOM 725 C CA . GLU A 1 93 ? -14.463 5.309 15.147 1.00 98.31 93 GLU A CA 1
ATOM 726 C C . GLU A 1 93 ? -13.942 6.297 14.100 1.00 98.31 93 GLU A C 1
ATOM 728 O O . GLU A 1 93 ? -14.711 6.836 13.299 1.00 98.31 93 GLU A O 1
ATOM 733 N N . GLN A 1 94 ? -12.638 6.592 14.112 1.00 98.50 94 GLN A N 1
ATOM 734 C CA . GLN A 1 94 ? -12.000 7.399 13.076 1.00 98.50 94 GLN A CA 1
ATOM 735 C C . GLN A 1 94 ? -12.080 6.677 11.728 1.00 98.50 94 GLN A C 1
ATOM 737 O O . GLN A 1 94 ? -12.552 7.253 10.745 1.00 98.50 94 GLN A O 1
ATOM 742 N N . ILE A 1 95 ? -11.626 5.425 11.683 1.00 98.62 95 ILE A N 1
ATOM 743 C CA . ILE A 1 95 ? -11.542 4.665 10.439 1.00 98.62 95 ILE A CA 1
ATOM 744 C C . ILE A 1 95 ? -12.922 4.320 9.894 1.00 98.62 95 ILE A C 1
ATOM 746 O O . ILE A 1 95 ? -13.144 4.492 8.698 1.00 98.62 95 ILE A O 1
ATOM 750 N N . ASP A 1 96 ? -13.861 3.904 10.742 1.00 98.62 96 ASP A N 1
ATOM 751 C CA . ASP A 1 96 ? -15.203 3.531 10.298 1.00 98.62 96 ASP A CA 1
ATOM 752 C C . ASP A 1 96 ? -15.953 4.718 9.681 1.00 98.62 96 ASP A C 1
ATOM 754 O O . ASP A 1 96 ? -16.511 4.600 8.589 1.00 98.62 96 ASP A O 1
ATOM 758 N N . ARG A 1 97 ? -15.874 5.905 10.302 1.00 98.62 97 ARG A N 1
ATOM 759 C CA . ARG A 1 97 ? -16.477 7.128 9.745 1.00 98.62 97 ARG A CA 1
ATOM 760 C C . ARG A 1 97 ? -15.890 7.496 8.385 1.00 98.62 97 ARG A C 1
ATOM 762 O O . ARG A 1 97 ? -16.634 7.884 7.484 1.00 98.62 97 ARG A O 1
ATOM 769 N N . ILE A 1 98 ? -14.570 7.382 8.231 1.00 98.56 98 ILE A N 1
ATOM 770 C CA . ILE A 1 98 ? -13.898 7.666 6.958 1.00 98.56 98 ILE A CA 1
ATOM 771 C C . ILE A 1 98 ? -14.298 6.627 5.907 1.00 98.56 98 ILE A C 1
ATOM 773 O O . ILE A 1 98 ? -14.656 7.007 4.796 1.00 98.56 98 ILE A O 1
ATOM 777 N N . ALA A 1 99 ? -14.297 5.339 6.249 1.00 98.31 99 ALA A N 1
ATOM 778 C CA . ALA A 1 99 ? -14.694 4.263 5.346 1.00 98.31 99 ALA A CA 1
ATOM 779 C C . ALA A 1 99 ? -16.141 4.439 4.855 1.00 98.31 99 ALA A C 1
ATOM 781 O O . ALA A 1 99 ? -16.390 4.414 3.649 1.00 98.31 99 ALA A O 1
ATOM 782 N N . ALA A 1 100 ? -17.076 4.735 5.761 1.00 98.25 100 ALA A N 1
ATOM 783 C CA . ALA A 1 100 ? -18.467 5.019 5.417 1.00 98.25 100 ALA A CA 1
ATOM 784 C C . ALA A 1 100 ? -18.596 6.222 4.465 1.00 98.25 100 ALA A C 1
ATOM 786 O O . ALA A 1 100 ? -19.355 6.181 3.495 1.00 98.25 100 ALA A O 1
ATOM 787 N N . PHE A 1 101 ? -17.847 7.299 4.723 1.00 98.00 101 PHE A N 1
ATOM 788 C CA . PHE A 1 101 ? -17.832 8.485 3.865 1.00 98.00 101 PHE A CA 1
ATOM 789 C C . PHE A 1 101 ? -17.279 8.179 2.466 1.00 98.00 101 PHE A C 1
ATOM 791 O O . PHE A 1 101 ? -17.896 8.546 1.469 1.00 98.00 101 PHE A O 1
ATOM 798 N N . LEU A 1 102 ? -16.147 7.476 2.385 1.00 95.88 102 LEU A N 1
ATOM 799 C CA . LEU A 1 102 ? -15.500 7.110 1.125 1.00 95.88 102 LEU A CA 1
ATOM 800 C C . LEU A 1 102 ? -16.372 6.174 0.279 1.00 95.88 102 LEU A C 1
ATOM 802 O O . LEU A 1 102 ? -16.517 6.397 -0.923 1.00 95.88 102 LEU A O 1
ATOM 806 N N . SER A 1 103 ? -17.007 5.186 0.910 1.00 93.31 103 SER A N 1
ATOM 807 C CA . SER A 1 103 ? -17.921 4.252 0.243 1.00 93.31 103 SER A CA 1
ATOM 808 C C . SER A 1 103 ? -19.100 4.980 -0.417 1.00 93.31 103 SER A C 1
ATOM 810 O O . SER A 1 103 ? -19.391 4.760 -1.592 1.00 93.31 103 SER A O 1
ATOM 812 N N . ARG A 1 104 ? -19.700 5.969 0.267 1.00 93.94 104 ARG A N 1
ATOM 813 C CA . ARG A 1 104 ? -20.774 6.815 -0.300 1.00 93.94 104 ARG A CA 1
ATOM 814 C C . ARG A 1 104 ? -20.341 7.631 -1.520 1.00 93.94 104 ARG A C 1
ATOM 816 O O . ARG A 1 104 ? -21.186 7.996 -2.331 1.00 93.94 104 ARG A O 1
ATOM 823 N N . LEU A 1 105 ? -19.050 7.929 -1.647 1.00 91.81 105 LEU A N 1
ATOM 824 C CA . LEU A 1 105 ? -18.477 8.641 -2.793 1.00 91.81 105 LEU A CA 1
ATOM 825 C C . LEU A 1 105 ? -18.052 7.703 -3.935 1.00 91.81 105 LEU A C 1
ATOM 827 O O . LEU A 1 105 ? -17.517 8.175 -4.938 1.00 91.81 105 LEU A O 1
ATOM 831 N N . GLY A 1 106 ? -18.262 6.390 -3.797 1.00 87.81 106 GLY A N 1
ATOM 832 C CA . GLY A 1 106 ? -17.840 5.395 -4.785 1.00 87.81 106 GLY A CA 1
ATOM 833 C C . GLY A 1 106 ? -16.326 5.169 -4.819 1.00 87.81 106 GLY A C 1
ATOM 834 O O . GLY A 1 106 ? -15.791 4.724 -5.834 1.00 87.81 106 GLY A O 1
ATOM 835 N N . VAL A 1 107 ? -15.614 5.501 -3.738 1.00 90.56 107 VAL A N 1
ATOM 836 C CA . VAL A 1 107 ? -14.187 5.189 -3.595 1.00 90.56 107 VAL A CA 1
ATOM 837 C C . VAL A 1 107 ? -14.038 3.702 -3.299 1.00 90.56 107 VAL A C 1
ATOM 839 O O . VAL A 1 107 ? -14.757 3.179 -2.460 1.00 90.56 107 VAL A O 1
ATOM 842 N N . GLY A 1 108 ? -13.105 3.024 -3.971 1.00 88.94 108 GLY A N 1
ATOM 843 C CA . GLY A 1 108 ? -12.906 1.577 -3.810 1.00 88.94 108 GLY A CA 1
ATOM 844 C C . GLY A 1 108 ? -11.852 1.175 -2.775 1.00 88.94 108 GLY A C 1
ATOM 845 O O . GLY A 1 108 ? -11.822 0.020 -2.365 1.00 88.94 108 GLY A O 1
ATOM 846 N N . TYR A 1 109 ? -10.979 2.099 -2.355 1.00 95.25 109 TYR A N 1
ATOM 847 C CA . TYR A 1 109 ? -9.800 1.777 -1.547 1.00 95.25 109 TYR A CA 1
ATOM 848 C C . TYR A 1 109 ? -9.648 2.720 -0.352 1.00 95.25 109 TYR A C 1
ATOM 850 O O . TYR A 1 109 ? -9.577 3.945 -0.505 1.00 95.25 109 TYR A O 1
ATOM 858 N N . LEU A 1 110 ? -9.520 2.119 0.826 1.00 97.75 110 LEU A N 1
ATOM 859 C CA . LEU A 1 110 ? -9.190 2.749 2.092 1.00 97.75 110 LEU A CA 1
ATOM 860 C C . LEU A 1 110 ? -7.689 2.602 2.363 1.00 97.75 110 LEU A C 1
ATOM 862 O O . LEU A 1 110 ? -7.193 1.488 2.532 1.00 97.75 110 LEU A O 1
ATOM 866 N N . ARG A 1 111 ? -6.967 3.722 2.461 1.00 98.44 111 ARG A N 1
ATOM 867 C CA . ARG A 1 111 ? -5.571 3.730 2.927 1.00 98.44 111 ARG A CA 1
ATOM 868 C C . ARG A 1 111 ? -5.422 4.157 4.380 1.00 98.44 111 ARG A C 1
ATOM 870 O O . ARG A 1 111 ? -6.086 5.087 4.828 1.00 98.44 111 ARG A O 1
ATOM 877 N N . GLY A 1 112 ? -4.441 3.595 5.077 1.00 97.62 112 GLY A N 1
ATOM 878 C CA . GLY A 1 112 ? -4.061 4.053 6.414 1.00 97.62 112 GLY A CA 1
ATOM 879 C C . GLY A 1 112 ? -2.727 3.481 6.879 1.00 97.62 112 GLY A C 1
ATOM 880 O O . GLY A 1 112 ? -2.370 2.352 6.552 1.00 97.62 112 GLY A O 1
ATOM 881 N N . GLY A 1 113 ? -1.955 4.284 7.616 1.00 96.62 113 GLY A N 1
ATOM 882 C CA . GLY A 1 113 ? -0.682 3.852 8.198 1.00 96.62 113 GLY A CA 1
ATOM 883 C C . GLY A 1 113 ? -0.881 3.321 9.612 1.00 96.62 113 GLY A C 1
ATOM 884 O O . GLY A 1 113 ? -1.067 4.119 10.531 1.00 96.62 113 GLY A O 1
ATOM 885 N N . ALA A 1 114 ? -0.835 2.001 9.779 1.00 95.44 114 ALA A N 1
ATOM 886 C CA . ALA A 1 114 ? -0.897 1.354 11.090 1.00 95.44 114 ALA A CA 1
ATOM 887 C C . ALA A 1 114 ? 0.471 1.335 11.799 1.00 95.44 114 ALA A C 1
ATOM 889 O O . ALA A 1 114 ? 0.537 1.423 13.023 1.00 95.44 114 ALA A O 1
ATOM 890 N N . PHE A 1 115 ? 1.549 1.311 11.014 1.00 93.94 115 PHE A N 1
ATOM 891 C CA . PHE A 1 115 ? 2.936 1.477 11.444 1.00 93.94 115 PHE A CA 1
ATOM 892 C C . PHE A 1 115 ? 3.475 2.801 10.891 1.00 93.94 115 PHE A C 1
ATOM 894 O O . PHE A 1 115 ? 3.150 3.178 9.759 1.00 93.94 115 PHE A O 1
ATOM 901 N N . LYS A 1 116 ? 4.266 3.544 11.673 1.00 89.38 116 LYS A N 1
ATOM 902 C CA . LYS A 1 116 ? 4.827 4.837 11.250 1.00 89.38 116 LYS A CA 1
ATOM 903 C C . LYS A 1 116 ? 6.358 4.821 11.330 1.00 89.38 116 LYS A C 1
ATOM 905 O O . LYS A 1 116 ? 6.898 4.565 12.399 1.00 89.38 116 LYS A O 1
ATOM 910 N N . PRO A 1 117 ? 7.082 5.188 10.252 1.00 75.75 117 PRO A N 1
ATOM 911 C CA . PRO A 1 117 ? 8.535 5.327 10.294 1.00 75.75 117 PRO A CA 1
ATOM 912 C C . PRO A 1 117 ? 8.864 6.633 11.006 1.00 75.75 117 PRO A C 1
ATOM 914 O O . PRO A 1 117 ? 8.791 7.712 10.402 1.00 75.75 117 PRO A O 1
ATOM 917 N N . ARG A 1 118 ? 9.146 6.564 12.307 1.00 79.25 118 ARG A N 1
ATOM 918 C CA . ARG A 1 118 ? 9.532 7.724 13.110 1.00 79.25 118 ARG A CA 1
ATOM 919 C C . ARG A 1 118 ? 10.979 7.596 13.546 1.00 79.25 118 ARG A C 1
ATOM 921 O O . ARG A 1 118 ? 11.422 6.551 13.994 1.00 79.25 118 ARG A O 1
ATOM 928 N N . THR A 1 119 ? 11.703 8.694 13.393 1.00 71.62 119 THR A N 1
ATOM 929 C CA . THR A 1 119 ? 13.085 8.848 13.856 1.00 71.62 119 THR A CA 1
ATOM 930 C C . THR A 1 119 ? 13.164 9.223 15.335 1.00 71.62 119 THR A C 1
ATOM 932 O O . THR A 1 119 ? 14.221 9.077 15.932 1.00 71.62 119 THR A O 1
ATOM 935 N N . SER A 1 120 ? 12.060 9.692 15.929 1.00 75.19 120 SER A N 1
ATOM 936 C CA . SER A 1 120 ? 11.939 9.987 17.359 1.00 75.19 120 SER A CA 1
ATOM 937 C C . SER A 1 120 ? 10.994 8.989 18.030 1.00 75.19 120 SER A C 1
ATOM 939 O O . SER A 1 120 ? 9.917 8.710 17.493 1.00 75.19 120 SER A O 1
ATOM 941 N N . SER A 1 121 ? 11.389 8.485 19.202 1.00 74.94 121 SER A N 1
ATOM 942 C CA . SER A 1 121 ? 10.589 7.589 20.051 1.00 74.94 121 SER A CA 1
ATOM 943 C C . SER A 1 121 ? 9.303 8.248 20.546 1.00 74.94 121 SER A C 1
ATOM 945 O O . SER A 1 121 ? 8.268 7.593 20.594 1.00 74.94 121 SER A O 1
ATOM 947 N N . GLU A 1 122 ? 9.345 9.556 20.814 1.00 72.88 122 GLU A N 1
ATOM 948 C CA . GLU A 1 122 ? 8.229 10.339 21.372 1.00 72.88 122 GLU A CA 1
ATOM 949 C C . GLU A 1 122 ? 7.109 10.612 20.358 1.00 72.88 122 GLU A C 1
ATOM 951 O O . GLU A 1 122 ? 6.040 11.118 20.693 1.00 72.88 122 GLU A O 1
ATOM 956 N N . SER A 1 123 ? 7.350 10.323 19.077 1.00 79.62 123 SER A N 1
ATOM 957 C CA . SER A 1 123 ? 6.329 10.473 18.043 1.00 79.62 123 SER A CA 1
ATOM 958 C C . SER A 1 123 ? 5.321 9.329 18.098 1.00 79.62 123 SER A C 1
ATOM 960 O O . SER A 1 123 ? 5.682 8.189 18.370 1.00 79.62 123 SER A O 1
ATOM 962 N N . PHE A 1 124 ? 4.069 9.598 17.717 1.00 81.88 124 PHE A N 1
ATOM 963 C CA . PHE A 1 124 ? 3.088 8.533 17.503 1.00 81.88 124 PHE A CA 1
ATOM 964 C C . PHE A 1 124 ? 3.614 7.511 16.480 1.00 81.88 124 PHE A C 1
ATOM 966 O O . PHE A 1 124 ? 3.845 7.845 15.308 1.00 81.88 124 PHE A O 1
ATOM 973 N N . GLN A 1 125 ? 3.798 6.274 16.946 1.00 84.31 125 GLN A N 1
ATOM 974 C CA . GLN A 1 125 ? 4.372 5.158 16.184 1.00 84.31 125 GLN A CA 1
ATOM 975 C C . GLN A 1 125 ? 3.332 4.418 15.330 1.00 84.31 125 GLN A C 1
ATOM 977 O O . GLN A 1 125 ? 3.683 3.557 14.523 1.00 84.31 125 GLN A O 1
ATOM 982 N N . GLY A 1 126 ? 2.054 4.782 15.472 1.00 87.31 126 GLY A N 1
ATOM 983 C CA . GLY A 1 126 ? 0.945 3.952 15.021 1.00 87.31 126 GLY A CA 1
ATOM 984 C C . GLY A 1 126 ? 0.539 2.934 16.087 1.00 87.31 126 GLY A C 1
ATOM 985 O O . GLY A 1 126 ? 1.249 2.725 17.068 1.00 87.31 126 GLY A O 1
ATOM 986 N N . ILE A 1 127 ? -0.622 2.313 15.892 1.00 93.69 127 ILE A N 1
ATOM 987 C CA . ILE A 1 127 ? -1.166 1.285 16.798 1.00 93.69 127 ILE A CA 1
ATOM 988 C C . ILE A 1 127 ? -0.883 -0.149 16.308 1.00 93.69 127 ILE A C 1
ATOM 990 O O . ILE A 1 127 ? -1.464 -1.115 16.801 1.00 93.69 127 ILE A O 1
ATOM 994 N N . GLY A 1 128 ? 0.012 -0.293 15.324 1.00 93.69 128 GLY A N 1
ATOM 995 C CA . GLY A 1 128 ? 0.530 -1.570 14.837 1.00 93.69 128 GLY A CA 1
ATOM 996 C C . GLY A 1 128 ? -0.556 -2.504 14.308 1.00 93.69 128 GLY A C 1
ATOM 997 O O . GLY A 1 128 ? -1.500 -2.065 13.649 1.00 93.69 128 GLY A O 1
ATOM 998 N N . ARG A 1 129 ? -0.443 -3.798 14.625 1.00 96.19 129 ARG A N 1
ATOM 999 C CA . ARG A 1 129 ? -1.379 -4.855 14.205 1.00 96.19 129 ARG A CA 1
ATOM 1000 C C . ARG A 1 129 ? -2.850 -4.487 14.404 1.00 96.19 129 ARG A C 1
ATOM 1002 O O . ARG A 1 129 ? -3.660 -4.704 13.506 1.00 96.19 129 ARG A O 1
ATOM 1009 N N . VAL A 1 130 ? -3.190 -3.896 15.551 1.00 96.94 130 VAL A N 1
ATOM 1010 C CA . VAL A 1 130 ? -4.572 -3.503 15.876 1.00 96.94 130 VAL A CA 1
ATOM 1011 C C . VAL A 1 130 ? -5.104 -2.497 14.854 1.00 96.94 130 VAL A C 1
ATOM 1013 O O . VAL A 1 130 ? -6.246 -2.594 14.419 1.00 96.94 130 VAL A O 1
ATOM 1016 N N . GLY A 1 131 ? -4.260 -1.576 14.384 1.00 97.75 131 GLY A N 1
ATOM 1017 C CA . GLY A 1 131 ? -4.641 -0.611 13.352 1.00 97.75 131 GLY A CA 1
ATOM 1018 C C . GLY A 1 131 ? -4.923 -1.256 12.002 1.00 97.75 131 GLY A C 1
ATOM 1019 O O . GLY A 1 131 ? -5.851 -0.842 11.310 1.00 97.75 131 GLY A O 1
ATOM 1020 N N . VAL A 1 132 ? -4.169 -2.295 11.640 1.00 97.62 132 VAL A N 1
ATOM 1021 C CA . VAL A 1 132 ? -4.433 -3.063 10.416 1.00 97.62 132 VAL A CA 1
ATOM 1022 C C . VAL A 1 132 ? -5.774 -3.795 10.518 1.00 97.62 132 VAL A C 1
ATOM 1024 O O . VAL A 1 132 ? -6.582 -3.730 9.592 1.00 97.62 132 VAL A O 1
ATOM 1027 N N . GLN A 1 133 ? -6.052 -4.418 11.666 1.00 98.25 133 GLN A N 1
ATOM 1028 C CA . GLN A 1 133 ? -7.315 -5.115 11.929 1.00 98.25 133 GLN A CA 1
ATOM 1029 C C . GLN A 1 133 ? -8.522 -4.171 11.893 1.00 98.25 133 GLN A C 1
ATOM 1031 O O . GLN A 1 133 ? -9.537 -4.498 11.278 1.00 98.25 133 GLN A O 1
ATOM 1036 N N . ILE A 1 134 ? -8.394 -2.977 12.480 1.00 98.56 134 ILE A N 1
ATOM 1037 C CA . ILE A 1 134 ? -9.420 -1.927 12.427 1.00 98.56 134 ILE A CA 1
ATOM 1038 C C . ILE A 1 134 ? -9.736 -1.543 10.977 1.00 98.56 134 ILE A C 1
ATOM 1040 O O . ILE A 1 134 ? -10.906 -1.453 10.599 1.00 98.56 134 ILE A O 1
ATOM 1044 N N . MET A 1 135 ? -8.709 -1.341 10.144 1.00 98.50 135 MET A N 1
ATOM 1045 C CA . MET A 1 135 ? -8.922 -1.026 8.729 1.00 98.50 135 MET A CA 1
ATOM 1046 C C . MET A 1 135 ? -9.615 -2.155 7.981 1.00 98.50 135 MET A C 1
ATOM 1048 O O . MET A 1 135 ? -10.535 -1.874 7.220 1.00 98.50 135 MET A O 1
ATOM 1052 N N . ALA A 1 136 ? -9.213 -3.406 8.207 1.00 98.31 136 ALA A N 1
ATOM 1053 C CA . ALA A 1 136 ? -9.843 -4.559 7.572 1.00 98.31 136 ALA A CA 1
ATOM 1054 C C . ALA A 1 136 ? -11.324 -4.680 7.943 1.00 98.31 136 ALA A C 1
ATOM 1056 O O . ALA A 1 136 ? -12.164 -4.871 7.066 1.00 98.31 136 ALA A O 1
ATOM 1057 N N . ALA A 1 137 ? -11.655 -4.504 9.224 1.00 98.50 137 ALA A N 1
ATOM 1058 C CA . ALA A 1 137 ? -13.032 -4.548 9.697 1.00 98.50 137 ALA A CA 1
ATOM 1059 C C . ALA A 1 137 ? -13.887 -3.441 9.058 1.00 98.50 137 ALA A C 1
ATOM 1061 O O . ALA A 1 137 ? -14.962 -3.718 8.529 1.00 98.50 137 ALA A O 1
ATOM 1062 N N . ALA A 1 138 ? -13.398 -2.198 9.045 1.00 98.50 138 ALA A N 1
ATOM 1063 C CA . ALA A 1 138 ? -14.109 -1.087 8.420 1.00 98.50 138 ALA A CA 1
ATOM 1064 C C . ALA A 1 138 ? -14.247 -1.266 6.899 1.00 98.50 138 ALA A C 1
ATOM 1066 O O . ALA A 1 138 ? -15.320 -1.047 6.341 1.00 98.50 138 ALA A O 1
ATOM 1067 N N . ALA A 1 139 ? -13.185 -1.700 6.221 1.00 97.81 139 ALA A N 1
ATOM 1068 C CA . ALA A 1 139 ? -13.211 -1.938 4.785 1.00 97.81 139 ALA A CA 1
ATOM 1069 C C . ALA A 1 139 ? -14.230 -3.026 4.411 1.00 97.81 139 ALA A C 1
ATOM 1071 O O . ALA A 1 139 ? -15.057 -2.803 3.528 1.00 97.81 139 ALA A O 1
ATOM 1072 N N . ALA A 1 140 ? -14.259 -4.137 5.155 1.00 97.94 140 ALA A N 1
ATOM 1073 C CA . ALA A 1 140 ? -15.239 -5.204 4.971 1.00 97.94 140 ALA A CA 1
ATOM 1074 C C . ALA A 1 140 ? -16.686 -4.719 5.175 1.00 97.94 140 ALA A C 1
ATOM 1076 O O . ALA A 1 140 ? -17.559 -5.057 4.378 1.00 97.94 140 ALA A O 1
ATOM 1077 N N . ARG A 1 141 ? -16.943 -3.887 6.197 1.00 98.12 141 ARG A N 1
ATOM 1078 C CA . ARG A 1 141 ? -18.279 -3.312 6.455 1.00 98.12 141 ARG A CA 1
ATOM 1079 C C . ARG A 1 141 ? -18.775 -2.412 5.322 1.00 98.12 141 ARG A C 1
ATOM 1081 O O . ARG A 1 141 ? -19.973 -2.384 5.058 1.00 98.12 141 ARG A O 1
ATOM 1088 N N . HIS A 1 142 ? -17.872 -1.682 4.668 1.00 96.75 142 HIS A N 1
ATOM 1089 C CA . HIS A 1 142 ? -18.222 -0.631 3.702 1.00 96.75 142 HIS A CA 1
ATOM 1090 C C . HIS A 1 142 ? -17.898 -0.984 2.243 1.00 96.75 142 HIS A C 1
ATOM 1092 O O . HIS A 1 142 ? -18.024 -0.124 1.369 1.00 96.75 142 HIS A O 1
ATOM 1098 N N . GLY A 1 143 ? -17.501 -2.230 1.968 1.00 94.31 143 GLY A N 1
ATOM 1099 C CA . GLY A 1 143 ? -17.195 -2.713 0.618 1.00 94.31 143 GLY A CA 1
ATOM 1100 C C . GLY A 1 143 ? -15.943 -2.081 0.002 1.00 94.31 143 GLY A C 1
ATOM 1101 O O . GLY A 1 143 ? -15.902 -1.850 -1.205 1.00 94.31 143 GLY A O 1
ATOM 1102 N N . LEU A 1 144 ? -14.943 -1.764 0.826 1.00 95.19 144 LEU A N 1
ATOM 1103 C CA . LEU A 1 144 ? -13.672 -1.171 0.407 1.00 95.19 144 LEU A CA 1
ATOM 1104 C C . LEU A 1 144 ? -12.546 -2.206 0.435 1.00 95.19 144 LEU A C 1
ATOM 1106 O O . LEU A 1 144 ? -12.632 -3.223 1.118 1.00 95.19 144 LEU A O 1
ATOM 1110 N N . LYS A 1 145 ? -11.452 -1.885 -0.251 1.00 95.88 145 LYS A N 1
ATOM 1111 C CA . LYS A 1 145 ? -10.171 -2.593 -0.169 1.00 95.88 145 LYS A CA 1
ATOM 1112 C C . LYS A 1 145 ? -9.166 -1.852 0.696 1.00 95.88 145 LYS A C 1
ATOM 1114 O O . LYS A 1 145 ? -9.180 -0.623 0.738 1.00 95.88 145 LYS A O 1
ATOM 1119 N N . VAL A 1 146 ? -8.268 -2.572 1.355 1.00 97.75 146 VAL A N 1
ATOM 1120 C CA . VAL A 1 146 ? -7.269 -2.012 2.270 1.00 97.75 146 VAL A CA 1
ATOM 1121 C C . VAL A 1 146 ? -5.935 -1.791 1.567 1.00 97.75 146 VAL A C 1
ATOM 1123 O O . VAL A 1 146 ? -5.362 -2.702 0.973 1.00 97.75 146 VAL A O 1
ATOM 1126 N N . VAL A 1 147 ? -5.385 -0.587 1.718 1.00 97.88 147 VAL A N 1
ATOM 1127 C CA . VAL A 1 147 ? -4.017 -0.245 1.313 1.00 97.88 147 VAL A CA 1
ATOM 1128 C C . VAL A 1 147 ? -3.236 0.200 2.545 1.00 97.88 147 VAL A C 1
ATOM 1130 O O . VAL A 1 147 ? -3.584 1.190 3.193 1.00 97.88 147 VAL A O 1
ATOM 1133 N N . THR A 1 148 ? -2.162 -0.504 2.891 1.00 97.69 148 THR A N 1
ATOM 1134 C CA . THR A 1 148 ? -1.345 -0.133 4.056 1.00 97.69 148 THR A CA 1
ATOM 1135 C C . THR A 1 148 ? 0.137 -0.357 3.825 1.00 97.69 148 THR A C 1
ATOM 1137 O O . THR A 1 148 ? 0.541 -1.101 2.936 1.00 97.69 148 THR A O 1
ATOM 1140 N N . GLU A 1 149 ? 0.952 0.356 4.596 1.00 96.94 149 GLU A N 1
ATOM 1141 C CA . GLU A 1 149 ? 2.402 0.345 4.452 1.00 96.94 149 GLU A CA 1
ATOM 1142 C C . GLU A 1 149 ? 3.023 -0.821 5.215 1.00 96.94 149 GLU A C 1
ATOM 1144 O O . GLU A 1 149 ? 2.772 -0.982 6.409 1.00 96.94 149 GLU A O 1
ATOM 1149 N N . LEU A 1 150 ? 3.876 -1.581 4.528 1.00 96.31 150 LEU A N 1
ATOM 1150 C CA . LEU A 1 150 ? 4.778 -2.545 5.144 1.00 96.31 150 LEU A CA 1
ATOM 1151 C C . LEU A 1 150 ? 6.170 -1.920 5.219 1.00 96.31 150 LEU A C 1
ATOM 1153 O O . LEU A 1 150 ? 6.782 -1.596 4.198 1.00 96.31 150 LEU A O 1
ATOM 1157 N N . MET A 1 151 ? 6.667 -1.719 6.434 1.00 93.19 151 MET A N 1
ATOM 1158 C CA . MET A 1 151 ? 7.934 -1.025 6.651 1.00 93.19 151 MET A CA 1
ATOM 1159 C C . MET A 1 151 ? 9.095 -1.966 6.950 1.00 93.19 151 MET A C 1
ATOM 1161 O O . MET A 1 151 ? 10.240 -1.617 6.667 1.00 93.19 151 MET A O 1
ATOM 1165 N N . ASP A 1 152 ? 8.801 -3.118 7.544 1.00 93.38 152 ASP A N 1
ATOM 1166 C CA . ASP A 1 152 ? 9.791 -4.093 7.980 1.00 93.38 152 ASP A CA 1
ATOM 1167 C C . ASP A 1 152 ? 9.284 -5.523 7.767 1.00 93.38 152 ASP A C 1
ATOM 1169 O O . ASP A 1 152 ? 8.080 -5.777 7.729 1.00 93.38 152 ASP A O 1
ATOM 1173 N N . ARG A 1 153 ? 10.215 -6.473 7.646 1.00 92.69 153 ARG A N 1
ATOM 1174 C CA . ARG A 1 153 ? 9.894 -7.894 7.468 1.00 92.69 153 ARG A CA 1
ATOM 1175 C C . ARG A 1 153 ? 9.105 -8.477 8.640 1.00 92.69 153 ARG A C 1
ATOM 1177 O O . ARG A 1 153 ? 8.248 -9.319 8.410 1.00 92.69 153 ARG A O 1
ATOM 1184 N N . SER A 1 154 ? 9.357 -8.018 9.865 1.00 92.56 154 SER A N 1
ATOM 1185 C CA . SER A 1 154 ? 8.648 -8.472 11.070 1.00 92.56 154 SER A CA 1
ATOM 1186 C C . SER A 1 154 ? 7.147 -8.169 11.060 1.00 92.56 154 SER A C 1
ATOM 1188 O O . SER A 1 154 ? 6.394 -8.804 11.786 1.00 92.56 154 SER A O 1
ATOM 1190 N N . GLN A 1 155 ? 6.699 -7.227 10.228 1.00 94.56 155 GLN A N 1
ATOM 1191 C CA . GLN A 1 155 ? 5.299 -6.806 10.142 1.00 94.56 155 GLN A CA 1
ATOM 1192 C C . GLN A 1 155 ? 4.486 -7.641 9.143 1.00 94.56 155 GLN A C 1
ATOM 1194 O O . GLN A 1 155 ? 3.285 -7.417 8.995 1.00 94.56 155 GLN A O 1
ATOM 1199 N N . ILE A 1 156 ? 5.119 -8.570 8.415 1.00 93.50 156 ILE A N 1
ATOM 1200 C CA . ILE A 1 156 ? 4.471 -9.282 7.310 1.00 93.50 156 ILE A CA 1
ATOM 1201 C C . ILE A 1 156 ? 3.237 -10.062 7.776 1.00 93.50 156 ILE A C 1
ATOM 1203 O O . ILE A 1 156 ? 2.183 -9.936 7.161 1.00 93.50 156 ILE A O 1
ATOM 1207 N N . ASP A 1 157 ? 3.328 -10.770 8.900 1.00 94.38 157 ASP A N 1
ATOM 1208 C CA . ASP A 1 157 ? 2.230 -11.586 9.431 1.00 94.38 157 ASP A CA 1
ATOM 1209 C C . ASP A 1 157 ? 1.066 -10.729 9.952 1.00 94.38 157 ASP A C 1
ATOM 1211 O O . ASP A 1 157 ? -0.084 -11.169 9.978 1.00 94.38 157 ASP A O 1
ATOM 1215 N N . ASP A 1 158 ? 1.351 -9.480 10.321 1.00 96.00 158 ASP A N 1
ATOM 1216 C CA . ASP A 1 158 ? 0.355 -8.523 10.797 1.00 96.00 158 ASP A CA 1
ATOM 1217 C C . ASP A 1 158 ? -0.327 -7.760 9.657 1.00 96.00 158 ASP A C 1
ATOM 1219 O O . ASP A 1 158 ? -1.446 -7.285 9.830 1.00 96.00 158 ASP A O 1
ATOM 1223 N N . VAL A 1 159 ? 0.335 -7.610 8.506 1.00 96.75 159 VAL A N 1
ATOM 1224 C CA . VAL A 1 159 ? -0.150 -6.812 7.368 1.00 96.75 159 VAL A CA 1
ATOM 1225 C C . VAL A 1 159 ? -0.751 -7.692 6.281 1.00 96.75 159 VAL A C 1
ATOM 1227 O O . VAL A 1 159 ? -1.852 -7.423 5.795 1.00 96.75 159 VAL A O 1
ATOM 1230 N N . LEU A 1 160 ? -0.037 -8.749 5.893 1.00 95.38 160 LEU A N 1
ATOM 1231 C CA . L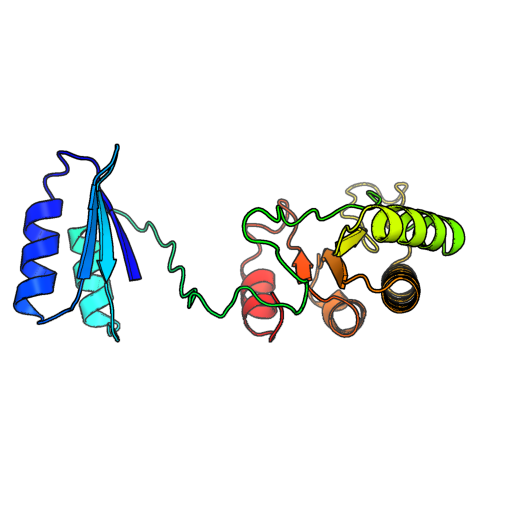EU A 1 160 ? -0.349 -9.557 4.723 1.00 95.38 160 LEU A CA 1
ATOM 1232 C C . LEU A 1 160 ? -1.755 -10.172 4.765 1.00 95.38 160 LEU A C 1
ATOM 1234 O O . LEU A 1 160 ? -2.399 -10.149 3.722 1.00 95.38 160 LEU A O 1
ATOM 1238 N N . PRO A 1 161 ? -2.305 -10.652 5.898 1.00 95.94 161 PRO A N 1
ATOM 1239 C CA . PRO A 1 161 ? -3.660 -11.212 5.915 1.00 95.94 161 PRO A CA 1
ATOM 1240 C C . PRO A 1 161 ? -4.767 -10.192 5.615 1.00 95.94 161 PRO A C 1
ATOM 1242 O O . PRO A 1 161 ? -5.839 -10.573 5.156 1.00 95.94 161 PRO A O 1
ATOM 1245 N N . TYR A 1 162 ? -4.510 -8.907 5.855 1.00 97.06 162 TYR A N 1
ATOM 1246 C CA . TYR A 1 162 ? -5.538 -7.865 5.897 1.00 97.06 162 TYR A CA 1
ATOM 1247 C C . TYR A 1 162 ? -5.423 -6.829 4.775 1.00 97.06 162 TYR A C 1
ATOM 1249 O O . TYR A 1 162 ? -6.401 -6.154 4.472 1.00 97.06 162 TYR A O 1
ATOM 1257 N N . ALA A 1 163 ? -4.238 -6.661 4.185 1.00 96.50 163 ALA A N 1
ATOM 1258 C CA . ALA A 1 163 ? -4.015 -5.712 3.100 1.00 96.50 163 ALA A CA 1
ATOM 1259 C C . ALA A 1 163 ? -4.436 -6.303 1.749 1.00 96.50 163 ALA A C 1
ATOM 1261 O O . ALA A 1 163 ? -4.075 -7.436 1.441 1.00 96.50 163 ALA A O 1
ATOM 1262 N N . ASP A 1 164 ? -5.134 -5.539 0.914 1.00 95.69 164 ASP A N 1
ATOM 1263 C CA . ASP A 1 164 ? -5.344 -5.879 -0.498 1.00 95.69 164 ASP A CA 1
ATOM 1264 C C . ASP A 1 164 ? -4.177 -5.397 -1.367 1.00 95.69 164 ASP A C 1
ATOM 1266 O O . ASP A 1 164 ? -3.847 -6.046 -2.352 1.00 95.69 164 ASP A O 1
ATOM 1270 N N . ILE A 1 165 ? -3.555 -4.273 -0.990 1.00 95.69 165 ILE A N 1
ATOM 1271 C CA . ILE A 1 165 ? -2.367 -3.705 -1.640 1.00 95.69 165 ILE A CA 1
ATOM 1272 C C . ILE A 1 165 ? -1.319 -3.378 -0.575 1.00 95.69 165 ILE A C 1
ATOM 1274 O O . ILE A 1 165 ? -1.622 -2.712 0.426 1.00 95.69 165 ILE A O 1
ATOM 1278 N N . ILE A 1 166 ? -0.076 -3.798 -0.812 1.00 96.62 166 ILE A N 1
ATOM 1279 C CA . ILE A 1 166 ? 1.067 -3.531 0.061 1.00 96.62 166 ILE A CA 1
ATOM 1280 C C . ILE A 1 166 ? 1.805 -2.289 -0.433 1.00 96.62 166 ILE A C 1
ATOM 1282 O O . ILE A 1 166 ? 2.440 -2.269 -1.484 1.00 96.62 166 ILE A O 1
ATOM 1286 N N . GLN A 1 167 ? 1.781 -1.227 0.368 1.00 97.12 167 GLN A N 1
ATOM 1287 C CA . GLN A 1 167 ? 2.538 -0.017 0.074 1.00 97.12 167 GLN A CA 1
ATOM 1288 C C . GLN A 1 167 ? 3.972 -0.143 0.607 1.00 97.12 167 GLN A C 1
ATOM 1290 O O . GLN A 1 167 ? 4.184 -0.397 1.792 1.00 97.12 167 GLN A O 1
ATOM 1295 N N . ILE A 1 168 ? 4.962 0.150 -0.238 1.00 96.69 168 ILE A N 1
ATOM 1296 C CA . ILE A 1 168 ? 6.338 0.414 0.199 1.00 96.69 168 ILE A CA 1
ATOM 1297 C C . ILE A 1 168 ? 6.556 1.923 0.232 1.00 96.69 168 ILE A C 1
ATOM 1299 O O . ILE A 1 168 ? 6.479 2.602 -0.793 1.00 96.69 168 ILE A O 1
ATOM 1303 N N . GLY A 1 169 ? 6.810 2.467 1.422 1.00 94.50 169 GLY A N 1
ATOM 1304 C CA . GLY A 1 169 ? 7.106 3.887 1.578 1.00 94.50 169 GLY A CA 1
ATOM 1305 C C . GLY A 1 169 ? 8.412 4.291 0.893 1.00 94.50 169 GLY A C 1
ATOM 1306 O O . GLY A 1 169 ? 9.343 3.498 0.758 1.00 94.50 169 GLY A O 1
ATOM 1307 N N . SER A 1 170 ? 8.531 5.568 0.527 1.00 95.31 170 SER A N 1
ATOM 1308 C CA . SER A 1 170 ? 9.714 6.106 -0.168 1.00 95.31 170 SER A CA 1
ATOM 1309 C C . SER A 1 170 ? 11.032 5.889 0.586 1.00 95.31 170 SER A C 1
ATOM 1311 O O . SER A 1 170 ? 12.073 5.696 -0.037 1.00 95.31 170 SER A O 1
ATOM 1313 N N . ARG A 1 171 ? 10.996 5.847 1.924 1.00 91.56 171 ARG A N 1
ATOM 1314 C CA . ARG A 1 171 ? 12.168 5.547 2.770 1.00 91.56 171 ARG A CA 1
ATOM 1315 C C . ARG A 1 171 ? 12.697 4.121 2.585 1.00 91.56 171 ARG A C 1
ATOM 1317 O O . ARG A 1 171 ? 13.873 3.884 2.823 1.00 91.56 171 ARG A O 1
ATOM 1324 N N . ASN A 1 172 ? 11.848 3.205 2.129 1.00 94.81 172 ASN A N 1
ATOM 1325 C CA . ASN A 1 172 ? 12.182 1.813 1.844 1.00 94.81 172 ASN A CA 1
ATOM 1326 C C . ASN A 1 172 ? 12.347 1.530 0.341 1.00 94.81 172 ASN A C 1
ATOM 1328 O O . ASN A 1 172 ? 12.533 0.380 -0.044 1.00 94.81 172 ASN A O 1
ATOM 1332 N N . MET A 1 173 ? 12.344 2.558 -0.517 1.00 96.00 173 MET A N 1
ATOM 1333 C CA . MET A 1 173 ? 12.474 2.396 -1.974 1.00 96.00 173 MET A CA 1
ATOM 1334 C C . MET A 1 173 ? 13.781 1.705 -2.401 1.00 96.00 173 MET A C 1
ATOM 1336 O O . MET A 1 173 ? 13.832 1.101 -3.466 1.00 96.00 173 MET A O 1
ATOM 1340 N N . PHE A 1 174 ? 14.826 1.763 -1.570 1.00 95.56 174 PHE A N 1
ATOM 1341 C CA . PHE A 1 174 ? 16.103 1.072 -1.795 1.00 95.56 174 PHE A CA 1
ATOM 1342 C C . PHE A 1 174 ? 16.346 -0.090 -0.820 1.00 95.56 174 PHE A C 1
ATOM 1344 O O . PHE A 1 174 ? 17.448 -0.630 -0.755 1.00 95.56 174 PHE A O 1
ATOM 1351 N N . ASN A 1 175 ? 15.330 -0.500 -0.058 1.00 94.81 175 ASN A N 1
ATOM 1352 C CA . ASN A 1 175 ? 15.421 -1.643 0.842 1.00 94.81 175 ASN A CA 1
ATOM 1353 C C . ASN A 1 175 ? 15.240 -2.945 0.043 1.00 94.81 175 ASN A C 1
ATOM 1355 O O . ASN A 1 175 ? 14.189 -3.580 0.095 1.00 94.81 175 ASN A O 1
ATOM 1359 N N . TYR A 1 176 ? 16.256 -3.336 -0.736 1.00 94.06 176 TYR A N 1
ATOM 1360 C CA . TYR A 1 176 ? 16.200 -4.530 -1.591 1.00 94.06 176 TYR A CA 1
ATOM 1361 C C . TYR A 1 176 ? 15.790 -5.809 -0.845 1.00 94.06 176 TYR A C 1
ATOM 1363 O O . TYR A 1 176 ? 14.982 -6.558 -1.389 1.00 94.06 176 TYR A O 1
ATOM 1371 N N . PRO A 1 177 ? 16.253 -6.074 0.396 1.00 94.62 177 PRO A N 1
ATOM 1372 C CA . PRO A 1 177 ? 15.760 -7.215 1.162 1.00 94.62 177 PRO A CA 1
ATOM 1373 C C . PRO A 1 177 ? 14.243 -7.185 1.394 1.00 94.62 177 PRO A C 1
ATOM 1375 O O . PRO A 1 177 ? 13.598 -8.229 1.272 1.00 94.62 177 PRO A O 1
ATOM 1378 N N . LEU A 1 178 ? 13.661 -6.031 1.728 1.00 94.88 178 LEU A N 1
ATOM 1379 C CA . LEU A 1 178 ? 12.209 -5.880 1.868 1.00 94.88 178 LEU A CA 1
ATOM 1380 C C . LEU A 1 178 ? 11.507 -6.048 0.515 1.00 94.88 178 LEU A C 1
ATOM 1382 O O . LEU A 1 178 ? 10.565 -6.825 0.422 1.00 94.88 178 LEU A O 1
ATOM 1386 N N . LEU A 1 179 ? 12.006 -5.393 -0.539 1.00 94.75 179 LEU A N 1
ATOM 1387 C CA . LEU A 1 179 ? 11.424 -5.447 -1.886 1.00 94.75 179 LEU A CA 1
ATOM 1388 C C . LEU A 1 179 ? 11.407 -6.863 -2.472 1.00 94.75 179 LEU A C 1
ATOM 1390 O O . LEU A 1 179 ? 10.405 -7.269 -3.049 1.00 94.75 179 LEU A O 1
ATOM 1394 N N . THR A 1 180 ? 12.487 -7.630 -2.308 1.00 91.75 180 THR A N 1
ATOM 1395 C CA . THR A 1 180 ? 12.555 -9.029 -2.757 1.00 91.75 180 THR A CA 1
ATOM 1396 C C . THR A 1 180 ? 11.549 -9.903 -2.017 1.00 91.75 180 THR A C 1
ATOM 1398 O O . THR A 1 180 ? 10.937 -10.772 -2.627 1.00 91.75 180 THR A O 1
ATOM 1401 N N . MET A 1 181 ? 11.364 -9.674 -0.713 1.00 93.25 181 MET A N 1
ATOM 1402 C CA . MET A 1 181 ? 10.386 -10.417 0.081 1.00 93.25 181 MET A C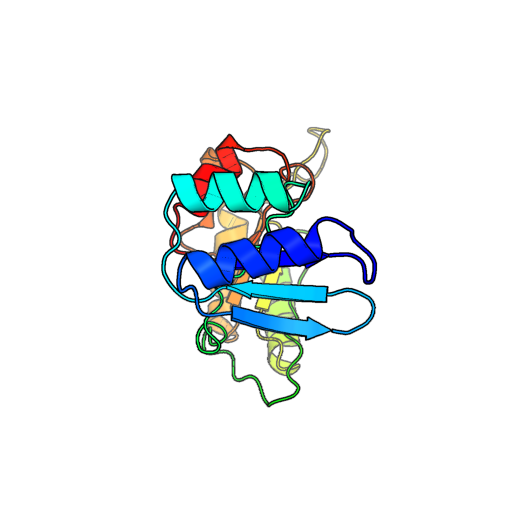A 1
ATOM 1403 C C . MET A 1 181 ? 8.953 -10.060 -0.333 1.00 93.25 181 MET A C 1
ATOM 1405 O O . MET A 1 181 ? 8.161 -10.962 -0.583 1.00 93.25 181 MET A O 1
ATOM 1409 N N . VAL A 1 182 ? 8.634 -8.769 -0.481 1.00 92.19 182 VAL A N 1
ATOM 1410 C CA . VAL A 1 182 ? 7.297 -8.330 -0.914 1.00 92.19 182 VAL A CA 1
ATOM 1411 C C . VAL A 1 182 ? 7.000 -8.804 -2.335 1.00 92.19 182 VAL A C 1
ATOM 1413 O O . VAL A 1 182 ? 5.905 -9.271 -2.605 1.00 92.19 182 VAL A O 1
ATOM 1416 N N . GLY A 1 183 ? 7.981 -8.788 -3.238 1.00 88.88 183 GLY A N 1
ATOM 1417 C CA . GLY A 1 183 ? 7.810 -9.306 -4.598 1.00 88.88 183 GLY A CA 1
ATOM 1418 C C . GLY A 1 183 ? 7.556 -10.818 -4.686 1.00 88.88 183 GLY A C 1
ATOM 1419 O O . GLY A 1 183 ? 7.210 -11.298 -5.762 1.00 88.88 183 GLY A O 1
ATOM 1420 N N . ALA A 1 184 ? 7.741 -11.564 -3.592 1.00 89.38 184 ALA A N 1
ATOM 1421 C CA . ALA A 1 184 ? 7.426 -12.988 -3.506 1.00 89.38 184 ALA A CA 1
ATOM 1422 C C . ALA A 1 184 ? 6.012 -13.265 -2.965 1.00 89.38 184 ALA A C 1
ATOM 1424 O O . ALA A 1 184 ? 5.599 -14.423 -2.948 1.00 89.38 184 ALA A O 1
ATOM 1425 N N . VAL A 1 185 ? 5.274 -12.240 -2.517 1.00 87.88 185 VAL A N 1
ATOM 1426 C CA . VAL A 1 185 ? 3.881 -12.402 -2.085 1.00 87.88 185 VAL A CA 1
ATOM 1427 C C . VAL A 1 185 ? 2.920 -12.245 -3.264 1.00 87.88 185 VAL A C 1
ATOM 1429 O O . VAL A 1 185 ? 3.167 -11.477 -4.191 1.00 87.88 185 VAL A O 1
ATOM 1432 N N . GLU A 1 186 ? 1.784 -12.938 -3.223 1.00 87.50 186 GLU A N 1
ATOM 1433 C CA . GLU A 1 186 ? 0.735 -12.834 -4.249 1.00 87.50 186 GLU A CA 1
ATOM 1434 C C . GLU A 1 186 ? -0.224 -11.663 -3.969 1.00 87.50 186 GLU A C 1
ATOM 1436 O O . GLU A 1 186 ? -1.444 -11.827 -3.964 1.00 87.50 186 GLU A O 1
ATOM 1441 N N . LYS A 1 187 ? 0.326 -10.472 -3.692 1.00 85.62 187 LYS A N 1
ATOM 1442 C CA . LYS A 1 187 ? -0.444 -9.231 -3.508 1.00 85.62 187 LYS A CA 1
ATOM 1443 C C . LYS A 1 187 ? 0.186 -8.061 -4.274 1.00 85.62 187 LYS A C 1
ATOM 1445 O O . LYS A 1 187 ? 1.415 -7.993 -4.318 1.00 85.62 187 LYS A O 1
ATOM 1450 N N . PRO A 1 188 ? -0.631 -7.175 -4.880 1.00 88.06 188 PRO A N 1
ATOM 1451 C CA . PRO A 1 188 ? -0.156 -5.942 -5.506 1.00 88.06 188 PRO A CA 1
ATOM 1452 C C . PRO A 1 188 ? 0.595 -5.002 -4.558 1.00 88.06 188 PRO A C 1
ATOM 1454 O O . PRO A 1 188 ? 0.275 -4.982 -3.345 1.00 88.06 188 PRO A O 1
#

Sequence (188 aa):
MIYGFEKNNPAYGAFISTLKERGLDYEEIRRDRVVVRIFGTVDSALREQLDRVSGRAGKLTLKRKPEDAHDGVSASSRARYLIAGPCSVESEEQIDRIAAFLSRLGVGY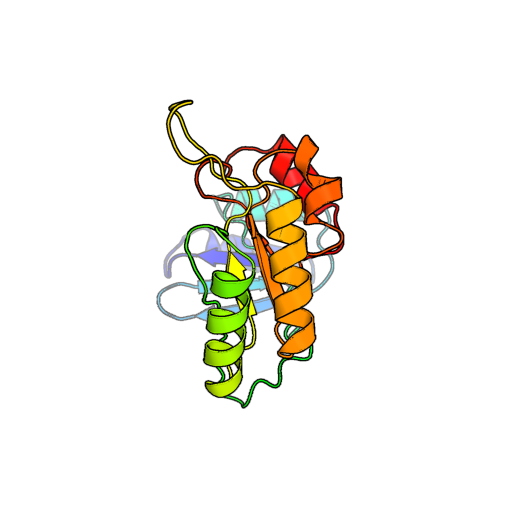LRGGAFKPRTSSESFQGIGRVGVQIMAAAAARHGLKVVTELMDRSQIDDVLPYADIIQIGSRNMFNYPLLTMVGAVEKP

Foldseek 3Di:
DKAKAAPVRPLPVVLVVLCVVVVWDWDWDDDRIIMIGTDDDDDPVSVVVNCVSRVDPPDPPPPDDPVNPPPVLDDDPPDDQDADEDAAQDDLVRLLVVLQVCLVVSHAHYEHEQADPDPDPPDCGHVALVSLVSNQVSCVVSNHAYEYEDDDPVNCVSHVVRHQAYDHDPVCPVVVVVVVVVVPDPHD

pLDDT: mean 84.17, std 16.57, range [39.47, 98.62]

Radius of gyration: 21.37 Å; chains: 1; bounding box: 45×28×58 Å